Protein AF-B0WGT3-F1 (afdb_monomer)

Organism: Culex quinquefasciatus (NCBI:txid7176)

Radius of gyration: 37.09 Å; Cα contacts (8 Å, |Δi|>4): 158; chains: 1; bounding box: 106×59×76 Å

Sequence (193 aa):
MPGGVVFLVCVPTANYERALINGLDYDNSEVLPPSQAPPQSPPPPYHQHQKLNINVPEPGTTPLGSSEETNANAILRLEVELRDKHAAANRRPARPRPPPPPPPRKDVGFVPMEKVLDELLKKLEIEHVLWQLDRAGHYHQVLFPLASGDPCETTLHCLTELGIGKRANSTVSVLPCSVSYDGSVEILEDEYK

Nearest PDB structures (foldseek):
  6l5d-assembly1_A  TM=5.068E-01  e=7.037E-02  Nostoc sp. PCC 7120 = FACHB-418
  4nez-assembly1_A-2  TM=6.564E-01  e=3.896E-01  synthetic construct
  6wi5-assembly2_B  TM=5.527E-01  e=3.221E-01  synthetic construct
  4hhu-assembly2_B  TM=3.174E-01  e=3.221E-01  synthetic construct

Structure (mmCIF, N/CA/C/O backbone):
data_AF-B0WGT3-F1
#
_entry.id   AF-B0WGT3-F1
#
loop_
_atom_site.group_PDB
_atom_site.id
_atom_site.type_symbol
_atom_site.label_atom_id
_atom_site.label_alt_id
_atom_site.label_comp_id
_atom_site.label_asym_id
_atom_site.label_entity_id
_atom_site.label_seq_id
_atom_site.pdbx_PDB_ins_code
_atom_site.Cartn_x
_atom_site.Cartn_y
_atom_site.Cartn_z
_atom_site.occupancy
_atom_site.B_iso_or_equiv
_atom_site.auth_seq_id
_atom_site.auth_comp_id
_atom_site.auth_asym_id
_atom_site.auth_atom_id
_atom_site.pdbx_PDB_model_num
ATOM 1 N N . MET A 1 1 ? 15.244 -3.891 -21.651 1.00 50.59 1 MET A N 1
ATOM 2 C CA . MET A 1 1 ? 14.195 -3.205 -20.875 1.00 50.59 1 MET A CA 1
ATOM 3 C C . MET A 1 1 ? 14.291 -3.704 -19.445 1.00 50.59 1 MET A C 1
ATOM 5 O O . MET A 1 1 ? 14.074 -4.898 -19.255 1.00 50.59 1 MET A O 1
ATOM 9 N N . PRO A 1 2 ? 14.705 -2.880 -18.470 1.00 59.69 2 PRO A N 1
ATOM 10 C CA . PRO A 1 2 ? 14.519 -3.251 -17.071 1.00 59.69 2 PRO A CA 1
ATOM 11 C C . PRO A 1 2 ? 13.015 -3.457 -16.835 1.00 59.69 2 PRO A C 1
ATOM 13 O O . PRO A 1 2 ? 12.201 -2.667 -17.308 1.00 59.69 2 PRO A O 1
ATOM 16 N N . GLY A 1 3 ? 12.641 -4.571 -16.205 1.00 74.25 3 GLY A N 1
ATOM 17 C CA . GLY A 1 3 ? 11.241 -4.844 -15.879 1.00 74.25 3 GLY A CA 1
ATOM 18 C C . GLY A 1 3 ? 10.705 -3.840 -14.858 1.00 74.25 3 GLY A C 1
ATOM 19 O O . GLY A 1 3 ? 11.470 -3.231 -14.105 1.00 74.25 3 GLY A O 1
ATOM 20 N N . GLY A 1 4 ? 9.388 -3.696 -14.790 1.00 87.94 4 GLY A N 1
ATOM 21 C CA . GLY A 1 4 ? 8.707 -2.909 -13.764 1.00 87.94 4 GLY A CA 1
ATOM 22 C C . GLY A 1 4 ? 8.101 -3.803 -12.689 1.00 87.94 4 GLY A C 1
ATOM 23 O O . GLY A 1 4 ? 7.802 -4.974 -12.931 1.00 87.94 4 GLY A O 1
ATOM 24 N N . VAL A 1 5 ? 7.885 -3.243 -11.509 1.00 92.94 5 VAL A N 1
ATOM 25 C CA . VAL A 1 5 ? 7.029 -3.824 -10.477 1.00 92.94 5 VAL A CA 1
ATOM 26 C C . VAL A 1 5 ? 5.975 -2.804 -10.074 1.00 92.94 5 VAL A C 1
ATOM 28 O O . VAL A 1 5 ? 6.201 -1.597 -10.132 1.00 92.94 5 VAL A O 1
ATOM 31 N N . VAL A 1 6 ? 4.815 -3.284 -9.645 1.00 93.94 6 VAL A N 1
ATOM 32 C CA . VAL A 1 6 ? 3.796 -2.445 -9.015 1.00 93.94 6 VAL A CA 1
ATOM 33 C C . VAL A 1 6 ? 3.680 -2.852 -7.558 1.00 93.94 6 VAL A C 1
ATOM 35 O O . VAL A 1 6 ? 3.457 -4.022 -7.242 1.00 93.94 6 VAL A O 1
ATOM 38 N N . PHE A 1 7 ? 3.822 -1.876 -6.672 1.00 95.94 7 PHE A N 1
ATOM 39 C CA . PHE A 1 7 ? 3.548 -2.054 -5.258 1.00 95.94 7 PHE A CA 1
ATOM 40 C C . PHE A 1 7 ? 2.072 -1.802 -4.993 1.00 95.94 7 PHE A C 1
ATOM 42 O O . PHE A 1 7 ? 1.507 -0.803 -5.436 1.00 95.94 7 PHE A O 1
ATOM 49 N N . LEU A 1 8 ? 1.474 -2.711 -4.233 1.00 96.25 8 LEU A N 1
ATOM 50 C CA . LEU A 1 8 ? 0.152 -2.582 -3.655 1.00 96.25 8 LEU A CA 1
ATOM 51 C C . LEU A 1 8 ? 0.289 -2.660 -2.135 1.00 96.25 8 LEU A C 1
ATOM 53 O O . LEU A 1 8 ? 0.580 -3.718 -1.575 1.00 96.25 8 LEU A O 1
ATOM 57 N N . VAL A 1 9 ? 0.077 -1.534 -1.469 1.00 96.69 9 VAL A N 1
ATOM 58 C CA . VAL A 1 9 ? 0.227 -1.394 -0.023 1.00 96.69 9 VAL A CA 1
ATOM 59 C C . VAL A 1 9 ? -1.122 -1.032 0.581 1.00 96.69 9 VAL A C 1
ATOM 61 O O . VAL A 1 9 ? -1.725 -0.042 0.188 1.00 96.69 9 VAL A O 1
ATOM 64 N N . CYS A 1 10 ? -1.591 -1.803 1.556 1.00 95.62 10 CYS A N 1
ATOM 65 C CA . CYS A 1 10 ? -2.784 -1.463 2.327 1.00 95.62 10 CYS A CA 1
ATOM 66 C C . CYS A 1 10 ? -2.367 -1.090 3.745 1.00 95.62 10 CYS A C 1
ATOM 68 O O . CYS A 1 10 ? -1.765 -1.905 4.447 1.00 95.62 10 CYS A O 1
ATOM 70 N N . VAL A 1 11 ? -2.700 0.123 4.176 1.00 95.50 11 VAL A N 1
ATOM 71 C CA . VAL A 1 11 ? -2.489 0.592 5.552 1.00 95.50 11 VAL A CA 1
ATOM 72 C C . VAL A 1 11 ? -3.820 1.005 6.172 1.00 95.50 11 VAL A C 1
ATOM 74 O O . VAL A 1 11 ? -4.679 1.527 5.463 1.00 95.50 11 VAL A O 1
ATOM 77 N N . PRO A 1 12 ? -4.036 0.760 7.472 1.00 94.25 12 PRO A N 1
ATOM 78 C CA . PRO A 1 12 ? -5.244 1.223 8.142 1.00 94.25 12 PRO A CA 1
ATOM 79 C C . PRO A 1 12 ? -5.302 2.757 8.156 1.00 94.25 12 PRO A C 1
ATOM 81 O O . PRO A 1 12 ? -4.269 3.427 8.230 1.00 94.25 12 PRO A O 1
ATOM 84 N N . THR A 1 13 ? -6.511 3.316 8.116 1.00 93.88 13 THR A N 1
ATOM 85 C CA . THR A 1 13 ? -6.717 4.749 8.370 1.00 93.88 13 THR A CA 1
ATOM 86 C C . THR A 1 13 ? -6.384 5.075 9.821 1.00 93.88 13 THR A C 1
ATOM 88 O O . THR A 1 13 ? -6.538 4.228 10.703 1.00 93.88 13 THR A O 1
ATOM 91 N N . ALA A 1 14 ? -6.000 6.318 10.119 1.00 91.25 14 ALA A N 1
ATOM 92 C CA . ALA A 1 14 ? -5.656 6.724 11.488 1.00 91.25 14 ALA A CA 1
ATOM 93 C C . ALA A 1 14 ? -6.742 6.390 12.536 1.00 91.25 14 ALA A C 1
ATOM 95 O O . ALA A 1 14 ? -6.433 6.055 13.681 1.00 91.25 14 ALA A O 1
ATOM 96 N N . ASN A 1 15 ? -8.020 6.476 12.154 1.00 88.62 15 ASN A N 1
ATOM 97 C CA . ASN A 1 15 ? -9.139 6.144 13.038 1.00 88.62 15 ASN A CA 1
ATOM 98 C C . ASN A 1 15 ? -9.247 4.637 13.281 1.00 88.62 15 ASN A C 1
ATOM 100 O O . ASN A 1 15 ? -9.436 4.209 14.421 1.00 88.62 15 ASN A O 1
ATOM 104 N N . TYR A 1 16 ? -9.116 3.843 12.219 1.00 89.94 16 TYR A N 1
ATOM 105 C CA . TYR A 1 16 ? -9.205 2.393 12.305 1.00 89.94 16 TYR A CA 1
ATOM 106 C C . TYR A 1 16 ? -7.975 1.792 12.998 1.00 89.94 16 TYR A C 1
ATOM 108 O O . TYR A 1 16 ? -8.105 0.923 13.853 1.00 89.94 16 TYR A O 1
ATOM 116 N N . GLU A 1 17 ? -6.783 2.332 12.748 1.00 90.31 17 GLU A N 1
ATOM 117 C CA . GLU A 1 17 ? -5.554 1.927 13.432 1.00 90.31 17 GLU A CA 1
ATOM 118 C C . GLU A 1 17 ? -5.640 2.150 14.948 1.00 90.31 17 GLU A C 1
ATOM 120 O O . GLU A 1 17 ? -5.272 1.273 15.729 1.00 90.31 17 GLU A O 1
ATOM 125 N N . ARG A 1 18 ? -6.194 3.288 15.389 1.00 87.19 18 ARG A N 1
ATOM 126 C CA . ARG A 1 18 ? -6.459 3.526 16.817 1.00 87.19 18 ARG A CA 1
ATOM 127 C C . ARG A 1 18 ? -7.421 2.500 17.400 1.00 87.19 18 ARG A C 1
ATOM 129 O O . ARG A 1 18 ? -7.237 2.082 18.540 1.00 87.19 18 ARG A O 1
ATOM 136 N N . ALA A 1 19 ? -8.442 2.104 16.644 1.00 86.38 19 ALA A N 1
ATOM 137 C CA . ALA A 1 19 ? -9.371 1.074 17.086 1.00 86.38 19 ALA A CA 1
ATOM 138 C C . ALA A 1 19 ? -8.669 -0.283 17.256 1.00 86.38 19 ALA A C 1
ATOM 140 O O . ALA A 1 19 ? -8.836 -0.914 18.300 1.00 86.38 19 ALA A O 1
ATOM 141 N N . LEU A 1 20 ? -7.815 -0.664 16.299 1.00 85.06 20 LEU A N 1
ATOM 142 C CA . LEU A 1 20 ? -7.002 -1.881 16.370 1.00 85.06 20 LEU A CA 1
ATOM 143 C C . LEU A 1 20 ? -6.062 -1.878 17.586 1.00 85.06 20 LEU A C 1
ATOM 145 O O . LEU A 1 20 ? -5.979 -2.869 18.305 1.00 85.06 20 LEU A O 1
ATOM 149 N N . ILE A 1 21 ? -5.381 -0.760 17.858 1.00 83.44 21 ILE A N 1
ATOM 150 C CA . ILE A 1 21 ? -4.456 -0.636 19.001 1.00 83.44 21 ILE A CA 1
ATOM 151 C C . ILE A 1 21 ? -5.196 -0.711 20.339 1.00 83.44 21 ILE A C 1
ATOM 153 O O . ILE A 1 21 ? -4.700 -1.308 21.292 1.00 83.44 21 ILE A O 1
ATOM 157 N N . ASN A 1 22 ? -6.391 -0.128 20.410 1.00 81.38 22 ASN A N 1
ATOM 158 C CA . ASN A 1 22 ? -7.206 -0.128 21.621 1.00 81.38 22 ASN A CA 1
ATOM 159 C C . ASN A 1 22 ? -7.935 -1.462 21.861 1.00 81.38 22 ASN A C 1
ATOM 161 O O . ASN A 1 22 ? -8.692 -1.561 22.826 1.00 81.38 22 ASN A O 1
ATOM 165 N N . GLY A 1 23 ? -7.720 -2.472 21.007 1.00 67.06 23 GLY A N 1
ATOM 166 C CA . GLY A 1 23 ? -8.360 -3.781 21.126 1.00 67.06 23 GLY A CA 1
ATOM 167 C C . GLY A 1 23 ? -9.867 -3.742 20.877 1.00 67.06 23 GLY A C 1
ATOM 168 O O . GLY A 1 23 ? -10.599 -4.560 21.428 1.00 67.06 23 GLY A O 1
ATOM 169 N N . LEU A 1 24 ? -10.355 -2.778 20.086 1.00 58.81 24 LEU A N 1
ATOM 170 C CA . LEU A 1 24 ? -11.718 -2.829 19.570 1.00 58.81 24 LEU A CA 1
ATOM 171 C C . LEU A 1 24 ? -11.732 -3.855 18.431 1.00 58.81 24 LEU A C 1
ATOM 173 O O . LEU A 1 24 ? -11.485 -3.510 17.277 1.00 58.81 24 LEU A O 1
ATOM 177 N N . ASP A 1 25 ? -11.961 -5.120 18.780 1.00 48.53 25 ASP A N 1
ATOM 178 C CA . ASP A 1 25 ? -12.219 -6.195 17.822 1.00 48.53 25 ASP A CA 1
ATOM 179 C C . ASP A 1 25 ? -13.430 -5.815 16.954 1.00 48.53 25 ASP A C 1
ATOM 181 O O . ASP A 1 25 ? -14.572 -5.827 17.412 1.00 48.53 25 ASP A O 1
ATOM 185 N N . TYR A 1 26 ? -13.180 -5.455 15.693 1.00 51.97 26 TYR A N 1
ATOM 186 C CA . TYR A 1 26 ? -14.221 -5.312 14.667 1.00 51.97 26 TYR A CA 1
ATOM 187 C C . TYR A 1 26 ? -14.561 -6.658 13.999 1.00 51.97 26 TYR A C 1
ATOM 189 O O . TYR A 1 26 ? -15.433 -6.712 13.135 1.00 51.97 26 TYR A O 1
ATOM 197 N N . ASP A 1 27 ? -13.923 -7.753 14.425 1.00 47.16 27 ASP A N 1
ATOM 198 C CA . ASP A 1 27 ? -14.179 -9.113 13.947 1.00 47.16 27 ASP A CA 1
ATOM 199 C C . ASP A 1 27 ? -15.130 -9.865 14.896 1.00 47.16 27 ASP A C 1
ATOM 201 O O . ASP A 1 27 ? -14.751 -10.823 15.560 1.00 47.16 27 ASP A O 1
ATOM 205 N N . ASN A 1 28 ? -16.359 -9.355 15.046 1.00 44.06 28 ASN A N 1
ATOM 206 C CA . ASN A 1 28 ? -17.581 -10.105 15.397 1.00 44.06 28 ASN A CA 1
ATOM 207 C C . ASN A 1 28 ? -18.740 -9.137 15.666 1.00 44.06 28 ASN A C 1
ATOM 209 O O . ASN A 1 28 ? -19.182 -8.966 16.800 1.00 44.06 28 ASN A O 1
ATOM 213 N N . SER A 1 29 ? -19.245 -8.470 14.633 1.00 38.22 29 SER A N 1
ATOM 214 C CA . SER A 1 29 ? -20.682 -8.198 14.488 1.00 38.22 29 SER A CA 1
ATOM 215 C C . SER A 1 29 ? -20.929 -7.433 13.196 1.00 38.22 29 SER A C 1
ATOM 217 O O . SER A 1 29 ? -20.571 -6.269 13.037 1.00 38.22 29 SER A O 1
ATOM 219 N N . GLU A 1 30 ? -21.623 -8.101 12.280 1.00 49.97 30 GLU A N 1
ATOM 220 C CA . GLU A 1 30 ? -22.636 -7.438 11.475 1.00 49.97 30 GLU A CA 1
ATOM 221 C C . GLU A 1 30 ? -23.404 -6.406 12.320 1.00 49.97 30 GLU A C 1
ATOM 223 O O . GLU A 1 30 ? -23.761 -6.661 13.469 1.00 49.97 30 GLU A O 1
ATOM 228 N N . VAL A 1 31 ? -23.747 -5.296 11.669 1.00 53.62 31 VAL A N 1
ATOM 229 C CA . VAL A 1 31 ? -24.601 -4.194 12.134 1.00 53.62 31 VAL A CA 1
ATOM 230 C C . VAL A 1 31 ? -23.864 -3.044 12.829 1.00 53.62 31 VAL A C 1
ATOM 232 O O . VAL A 1 31 ? -23.858 -2.907 14.049 1.00 53.62 31 VAL A O 1
ATOM 235 N N . LEU A 1 32 ? -23.424 -2.084 12.009 1.00 46.31 32 LEU A N 1
ATOM 236 C CA . LEU A 1 32 ? -23.507 -0.666 12.362 1.0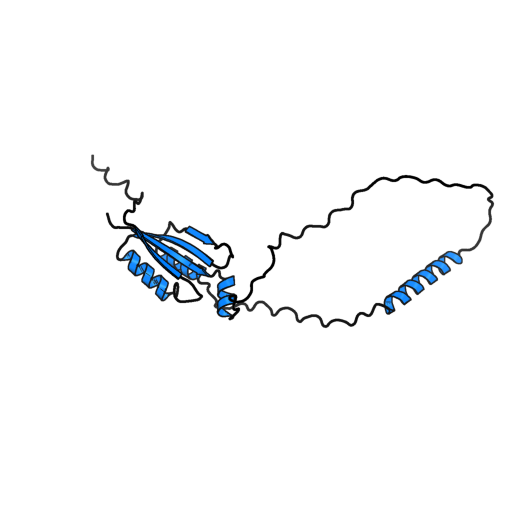0 46.31 32 LEU A CA 1
ATOM 237 C C . LEU A 1 32 ? -24.207 0.137 11.241 1.00 46.31 32 LEU A C 1
ATOM 239 O O . LEU A 1 32 ? -24.218 -0.288 10.084 1.00 46.31 32 LEU A O 1
ATOM 243 N N . PRO A 1 33 ? -24.902 1.228 11.616 1.00 43.81 33 PRO A N 1
ATOM 244 C CA . PRO A 1 33 ? -26.095 1.752 10.947 1.00 43.81 33 PRO A CA 1
ATOM 245 C C . PRO A 1 33 ? -25.778 2.586 9.693 1.00 43.81 33 PRO A C 1
ATOM 247 O O . PRO A 1 33 ? -24.636 3.009 9.507 1.00 43.81 33 PRO A O 1
ATOM 250 N N . PRO A 1 34 ? -26.778 2.862 8.828 1.00 42.34 34 PRO A N 1
ATOM 251 C CA . PRO A 1 34 ? -26.563 3.661 7.629 1.00 42.34 34 PRO A CA 1
ATOM 252 C C . PRO A 1 34 ? -26.062 5.074 7.957 1.00 42.34 34 PRO A C 1
ATOM 254 O O . PRO A 1 34 ? -26.499 5.713 8.914 1.00 42.34 34 PRO A O 1
ATOM 257 N N . SER A 1 35 ? -25.144 5.520 7.097 1.00 45.91 35 SER A N 1
ATOM 258 C CA . SER A 1 35 ? -24.567 6.859 6.953 1.00 45.91 35 SER A CA 1
ATOM 259 C C . SER A 1 35 ? -25.485 7.988 7.444 1.00 45.91 35 SER A C 1
ATOM 261 O O . SER A 1 35 ? -26.582 8.188 6.918 1.00 45.91 35 SER A O 1
ATOM 263 N N . GLN A 1 36 ? -25.029 8.750 8.445 1.00 43.16 36 GLN A N 1
ATOM 264 C CA . GLN A 1 36 ? -25.688 9.991 8.849 1.00 43.16 36 GLN A CA 1
ATOM 265 C C . GLN A 1 36 ? -25.537 11.032 7.732 1.00 43.16 36 GLN A C 1
ATOM 267 O O . GLN A 1 36 ? -24.510 11.697 7.609 1.00 43.16 36 GLN A O 1
ATOM 272 N N . ALA A 1 37 ? -26.590 11.183 6.930 1.00 50.22 37 ALA A N 1
ATOM 273 C CA . ALA A 1 37 ? -26.835 12.392 6.154 1.00 50.22 37 ALA A CA 1
ATOM 274 C C . ALA A 1 37 ? -26.945 13.612 7.102 1.00 50.22 37 ALA A C 1
ATOM 276 O O . ALA A 1 37 ? -27.355 13.448 8.258 1.00 50.22 37 ALA A O 1
ATOM 277 N N . PRO A 1 38 ? -26.594 14.834 6.651 1.00 48.62 38 PRO A N 1
ATOM 278 C CA . PRO A 1 38 ? -26.668 16.035 7.483 1.00 48.62 38 PRO A CA 1
ATOM 279 C C . PRO A 1 38 ? -28.099 16.267 8.004 1.00 48.62 38 PRO A C 1
ATOM 281 O O . PRO A 1 38 ? -29.061 15.848 7.354 1.00 48.62 38 PRO A O 1
ATOM 284 N N . PRO A 1 39 ? -28.266 16.922 9.171 1.00 46.00 39 PRO A N 1
ATOM 285 C CA . PRO A 1 39 ? -29.560 17.049 9.833 1.00 46.00 39 PRO A CA 1
ATOM 286 C C . PRO A 1 39 ? -30.562 17.775 8.931 1.00 46.00 39 PRO A C 1
ATOM 288 O O . PRO A 1 39 ? -30.432 18.970 8.667 1.00 46.00 39 PRO A O 1
ATOM 291 N N . GLN A 1 40 ? -31.573 17.039 8.463 1.00 45.28 40 GLN A N 1
ATOM 292 C CA . GLN A 1 40 ? -32.733 17.613 7.796 1.00 45.28 40 GLN A CA 1
ATOM 293 C C . GLN A 1 40 ? -33.538 18.414 8.824 1.00 45.28 40 GLN A C 1
ATOM 295 O O . GLN A 1 40 ? -33.986 17.887 9.844 1.00 45.28 40 GLN A O 1
ATOM 300 N N . SER A 1 41 ? -33.702 19.705 8.555 1.00 52.06 41 SER A N 1
ATOM 301 C CA . SER A 1 41 ? -34.688 20.560 9.206 1.00 52.06 41 SER A CA 1
ATOM 302 C C . SER A 1 41 ? -36.103 19.997 8.990 1.00 52.06 41 SER A C 1
ATOM 304 O O . SER A 1 41 ? -36.394 19.472 7.913 1.00 52.06 41 SER A O 1
ATOM 306 N N . PRO A 1 42 ? -37.015 20.091 9.977 1.00 54.84 42 PRO A N 1
ATOM 307 C CA . PRO A 1 42 ? -38.398 19.685 9.765 1.00 54.84 42 PRO A CA 1
ATOM 308 C C . PRO A 1 42 ? -39.076 20.623 8.746 1.00 54.84 42 PRO A C 1
ATOM 310 O O . PRO A 1 42 ? -38.857 21.838 8.800 1.00 54.84 42 PRO A O 1
ATOM 313 N N . PRO A 1 43 ? -39.902 20.099 7.822 1.00 48.78 43 PRO A N 1
ATOM 314 C CA . PRO A 1 43 ? -40.644 20.927 6.880 1.00 48.78 43 PRO A CA 1
ATOM 315 C C . PRO A 1 43 ? -41.745 21.724 7.605 1.00 48.78 43 PRO A C 1
ATOM 317 O O . PRO A 1 43 ? -42.338 21.220 8.564 1.00 48.78 43 PRO A O 1
ATOM 320 N N . PRO A 1 44 ? -42.071 22.950 7.154 1.00 46.62 44 PRO A N 1
ATOM 321 C CA . PRO A 1 44 ? -43.238 23.669 7.649 1.00 46.62 44 PRO A CA 1
ATOM 322 C C . PRO A 1 44 ? -44.526 22.986 7.147 1.00 46.62 44 PRO A C 1
ATOM 324 O O . PRO A 1 44 ? -44.604 22.638 5.964 1.00 46.62 44 PRO A O 1
ATOM 327 N N . PRO A 1 45 ? -45.563 22.802 7.986 1.00 44.47 45 PRO A N 1
ATOM 328 C CA . PRO A 1 45 ? -46.861 22.376 7.490 1.00 44.47 45 PRO A CA 1
ATOM 329 C C . PRO A 1 45 ? -47.498 23.502 6.665 1.00 44.47 45 PRO A C 1
ATOM 331 O O . PRO A 1 45 ? -47.749 24.605 7.149 1.00 44.47 45 PRO A O 1
ATOM 334 N N . TYR A 1 46 ? -47.735 23.183 5.393 1.00 34.91 46 TYR A N 1
ATOM 335 C CA .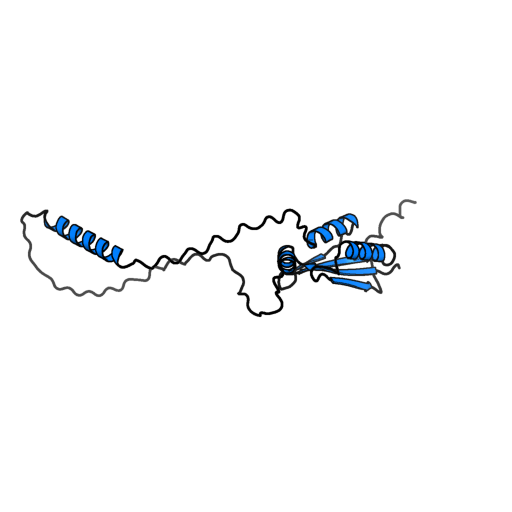 TYR A 1 46 ? -48.510 23.955 4.431 1.00 34.91 46 TYR A CA 1
ATOM 336 C C . TYR A 1 46 ? -49.918 24.271 4.960 1.00 34.91 46 TYR A C 1
ATOM 338 O O . TYR A 1 46 ? -50.606 23.411 5.509 1.00 34.91 46 TYR A O 1
ATOM 346 N N . HIS A 1 47 ? -50.369 25.503 4.717 1.00 47.50 47 HIS A N 1
ATOM 347 C CA . HIS A 1 47 ? -51.771 25.898 4.799 1.00 47.50 47 HIS A CA 1
ATOM 348 C C . HIS A 1 47 ? -52.636 24.997 3.907 1.00 47.50 47 HIS A C 1
ATOM 350 O O . HIS A 1 47 ? -52.424 24.948 2.696 1.00 47.50 47 HIS A O 1
ATOM 356 N N . GLN A 1 48 ? -53.662 24.359 4.478 1.00 39.00 48 GLN A N 1
ATOM 357 C CA . GLN A 1 48 ? -54.718 23.719 3.699 1.00 39.00 48 GLN A CA 1
ATOM 358 C C . GLN A 1 48 ? -56.099 24.191 4.169 1.00 39.00 48 GLN A C 1
ATOM 360 O O . GLN A 1 48 ? -56.553 23.922 5.274 1.00 39.00 48 GLN A O 1
ATOM 365 N N . HIS A 1 49 ? -56.685 24.987 3.278 1.00 38.62 49 HIS A N 1
ATOM 366 C CA . HIS A 1 49 ? -58.063 25.437 3.096 1.00 38.62 49 HIS A CA 1
ATOM 367 C C . HIS A 1 49 ? -59.138 25.126 4.155 1.00 38.62 49 HIS A C 1
ATOM 369 O O . HIS A 1 49 ? -59.529 23.985 4.392 1.00 38.62 49 HIS A O 1
ATOM 375 N N . GLN A 1 50 ? -59.737 26.223 4.634 1.00 43.91 50 GLN A N 1
ATOM 376 C CA . GLN A 1 50 ? -61.072 26.310 5.224 1.00 43.91 50 GLN A CA 1
ATOM 377 C C . GLN A 1 50 ? -62.138 25.654 4.332 1.00 43.91 50 GLN A C 1
ATOM 379 O O . GLN A 1 50 ? -62.258 25.973 3.148 1.00 43.91 50 GLN A O 1
ATOM 384 N N . LYS A 1 51 ? -63.003 24.837 4.939 1.00 36.66 51 LYS A N 1
ATOM 385 C CA . LYS A 1 51 ? -64.403 24.708 4.522 1.00 36.66 51 LYS A CA 1
ATOM 386 C C . LYS A 1 51 ? -65.288 25.009 5.725 1.00 36.66 51 LYS A C 1
ATOM 388 O O . LYS A 1 51 ? -65.191 24.352 6.756 1.00 36.66 51 LYS A O 1
ATOM 393 N N . LEU A 1 52 ? -66.098 26.052 5.563 1.00 43.12 52 LEU A N 1
ATOM 394 C CA . LEU A 1 52 ? -67.133 26.487 6.490 1.00 43.12 52 LEU A CA 1
ATOM 395 C C . LEU A 1 52 ? -68.125 25.354 6.768 1.00 43.12 52 LEU A C 1
ATOM 397 O O . LEU A 1 52 ? -68.549 24.674 5.835 1.00 43.12 52 LEU A O 1
ATOM 401 N N . ASN A 1 53 ? -68.587 25.248 8.013 1.00 36.44 53 ASN A N 1
ATOM 402 C CA . ASN A 1 53 ? -69.967 24.849 8.240 1.00 36.44 53 ASN A CA 1
ATOM 403 C C . ASN A 1 53 ? -70.628 25.860 9.176 1.00 36.44 53 ASN A C 1
ATOM 405 O O . ASN A 1 53 ? -70.196 26.072 10.307 1.00 36.44 53 ASN A O 1
ATOM 409 N N . ILE A 1 54 ? -71.630 26.529 8.623 1.00 45.81 54 ILE A N 1
ATOM 410 C CA . ILE A 1 54 ? -72.484 27.514 9.269 1.00 45.81 54 ILE A CA 1
ATOM 411 C C . ILE A 1 54 ? -73.564 26.720 9.999 1.00 45.81 54 ILE A C 1
ATOM 413 O O . ILE A 1 54 ? -74.264 25.936 9.366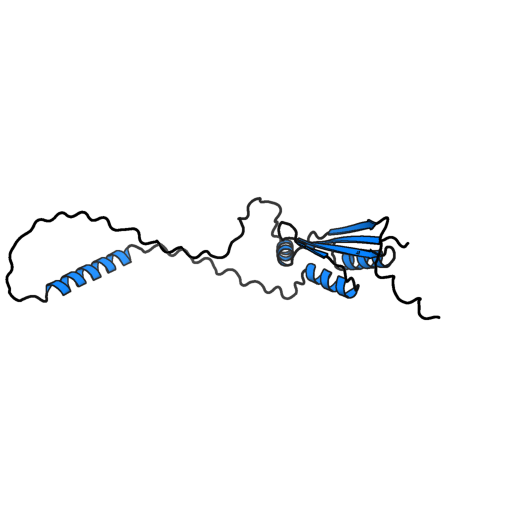 1.00 45.81 54 ILE A O 1
ATOM 417 N N . ASN A 1 55 ? -73.749 26.955 11.296 1.00 35.31 55 ASN A N 1
ATOM 418 C CA . ASN A 1 55 ? -75.095 26.874 11.845 1.00 35.31 55 ASN A CA 1
ATOM 419 C C . ASN A 1 55 ? -75.300 27.973 12.888 1.00 35.31 55 ASN A C 1
ATOM 421 O O . ASN A 1 55 ? -74.727 27.951 13.974 1.00 35.31 55 ASN A O 1
ATOM 425 N N . VAL A 1 56 ? -76.099 28.951 12.476 1.00 44.66 56 VAL A N 1
ATOM 426 C CA . VAL A 1 56 ? -76.677 30.036 13.271 1.00 44.66 56 VAL A CA 1
ATOM 427 C C . VAL A 1 56 ? -77.924 29.479 13.975 1.00 44.66 56 VAL A C 1
ATOM 429 O O . VAL A 1 56 ? -78.615 28.632 13.406 1.00 44.66 56 VAL A O 1
ATOM 432 N N . PRO A 1 57 ? -78.220 29.924 15.205 1.00 39.41 57 PRO A N 1
ATOM 433 C CA . PRO A 1 57 ? -79.446 30.707 15.366 1.00 39.41 57 PRO A CA 1
ATOM 434 C C . PRO A 1 57 ? -79.220 32.008 16.161 1.00 39.41 57 PRO A C 1
ATOM 436 O O . PRO A 1 57 ? -78.654 32.008 17.250 1.00 39.41 57 PRO A O 1
ATOM 439 N N . GLU A 1 58 ? -79.686 33.112 15.577 1.00 37.25 58 GLU A N 1
ATOM 440 C CA . GLU A 1 58 ? -80.021 34.409 16.195 1.00 37.25 58 GLU A CA 1
ATOM 441 C C . GLU A 1 58 ? -81.314 34.298 17.058 1.00 37.25 58 GLU A C 1
ATOM 443 O O . GLU A 1 58 ? -81.897 33.210 17.080 1.00 37.25 58 GLU A O 1
ATOM 448 N N . PRO A 1 59 ? -81.902 35.372 17.654 1.00 46.47 59 PRO A N 1
ATOM 449 C CA . PRO A 1 59 ? -81.419 36.743 17.931 1.00 46.47 59 PRO A CA 1
ATOM 450 C C . PRO A 1 59 ? -81.713 37.248 19.373 1.00 46.47 59 PRO A C 1
ATOM 452 O O . PRO A 1 59 ? -82.549 36.709 20.091 1.00 46.47 59 PRO A O 1
ATOM 455 N N . GLY A 1 60 ? -81.135 38.412 19.707 1.00 33.16 60 GLY A N 1
ATOM 456 C CA . GLY A 1 60 ? -81.693 39.394 20.661 1.00 33.16 60 GLY A CA 1
ATOM 457 C C . GLY A 1 60 ? -81.316 39.160 22.130 1.00 33.16 60 GLY A C 1
ATOM 458 O O . GLY A 1 60 ? -81.395 38.055 22.635 1.00 33.16 60 GLY A O 1
ATOM 459 N N . THR A 1 61 ? -80.928 40.143 22.940 1.00 31.84 61 THR A N 1
ATOM 460 C CA . THR A 1 61 ? -81.242 41.576 22.926 1.00 31.84 61 THR A CA 1
ATOM 461 C C . THR A 1 61 ? -80.230 42.253 23.867 1.00 31.84 61 THR A C 1
ATOM 463 O O . THR A 1 61 ? -80.048 41.796 24.992 1.00 31.84 61 THR A O 1
ATOM 466 N N . THR A 1 62 ? -79.550 43.317 23.440 1.00 43.28 62 THR A N 1
ATOM 467 C CA . THR A 1 62 ? -78.858 44.264 24.342 1.00 43.28 62 THR A CA 1
ATOM 468 C C . THR A 1 62 ? -79.913 45.063 25.128 1.00 43.28 62 THR A C 1
ATOM 470 O O . THR A 1 62 ? -80.973 45.326 24.557 1.00 43.28 62 THR A O 1
ATOM 473 N N . PRO A 1 63 ? -79.683 45.486 26.394 1.00 45.97 63 PRO A N 1
ATOM 474 C CA . PRO A 1 63 ? -78.747 46.592 26.629 1.00 45.97 63 PRO A CA 1
ATOM 475 C C . PRO A 1 63 ? -78.005 46.622 27.991 1.00 45.97 63 PRO A C 1
ATOM 477 O O . PRO A 1 63 ? -78.476 46.136 29.006 1.00 45.97 63 PRO A O 1
ATOM 480 N N . LEU A 1 64 ? -76.844 47.290 27.958 1.00 33.16 64 LEU A N 1
ATOM 481 C CA . LEU A 1 64 ? -76.396 48.339 28.889 1.00 33.16 64 LEU A CA 1
ATOM 482 C C . LEU A 1 64 ? -76.374 48.062 30.410 1.00 33.16 64 LEU A C 1
ATOM 484 O O . LEU A 1 64 ? -77.412 47.972 31.054 1.00 33.16 64 LEU A O 1
ATOM 488 N N . GLY A 1 65 ? -75.179 48.169 31.006 1.00 32.75 65 GLY A N 1
ATOM 489 C CA . GLY A 1 65 ? -75.035 48.578 32.409 1.00 32.75 65 GLY A CA 1
ATOM 490 C C . 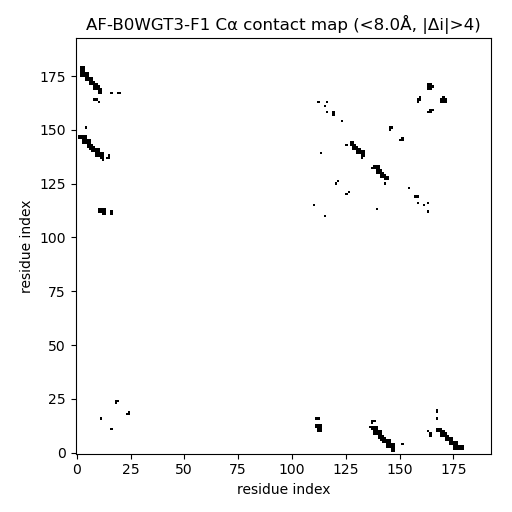GLY A 1 65 ? -73.901 47.900 33.171 1.00 32.75 65 GLY A C 1
ATOM 491 O O . GLY A 1 65 ? -74.098 46.824 33.705 1.00 32.75 65 GLY A O 1
ATOM 492 N N . SER A 1 66 ? -72.744 48.572 33.207 1.00 44.09 66 SER A N 1
ATOM 493 C CA . SER A 1 66 ? -71.790 48.715 34.329 1.00 44.09 66 SER A CA 1
ATOM 494 C C . SER A 1 66 ? -71.634 47.607 35.387 1.00 44.09 66 SER A C 1
ATOM 496 O O . SER A 1 66 ? -72.609 47.217 36.017 1.00 44.09 66 SER A O 1
ATOM 498 N N . SER A 1 67 ? -70.361 47.350 35.740 1.00 43.88 67 SER A N 1
ATOM 499 C CA . SER A 1 67 ? -69.823 46.494 36.823 1.00 43.88 67 SER A CA 1
ATOM 500 C C . SER A 1 67 ? -69.675 45.019 36.399 1.00 43.88 67 SER A C 1
ATOM 502 O O . SER A 1 67 ? -70.554 44.470 35.761 1.00 43.88 67 SER A O 1
ATOM 504 N N . GLU A 1 68 ? -68.550 44.319 36.557 1.00 42.25 68 GLU A N 1
ATOM 505 C CA . GLU A 1 68 ? -67.568 44.314 37.639 1.00 42.25 68 GLU A CA 1
ATOM 506 C C . GLU A 1 68 ? -66.200 43.803 37.124 1.00 42.25 68 GLU A C 1
ATOM 508 O O . GLU A 1 68 ? -66.097 42.712 36.558 1.00 42.25 68 GLU A O 1
ATOM 513 N N . GLU A 1 69 ? -65.121 44.542 37.404 1.00 50.34 69 GLU A N 1
ATOM 514 C CA . GLU A 1 69 ? -63.702 44.148 37.237 1.00 50.34 69 GLU A CA 1
ATOM 515 C C . GLU A 1 69 ? -63.271 42.936 38.104 1.00 50.34 69 GLU A C 1
ATOM 517 O O . GLU A 1 69 ? -62.091 42.586 38.197 1.00 50.34 69 GLU A O 1
ATOM 522 N N . THR A 1 70 ? -64.219 42.241 38.731 1.00 48.88 70 THR A N 1
ATOM 523 C CA . THR A 1 70 ? -63.970 41.143 39.672 1.00 48.88 70 THR A CA 1
ATOM 524 C C . THR A 1 70 ? -63.752 39.795 38.963 1.00 48.88 70 THR A C 1
ATOM 526 O O . THR A 1 70 ? -63.038 38.933 39.479 1.00 48.88 70 THR A O 1
ATOM 529 N N . ASN A 1 71 ? -64.274 39.609 37.742 1.00 53.53 71 ASN A N 1
ATOM 530 C CA . ASN A 1 71 ? -64.280 38.294 37.077 1.00 53.53 71 ASN A CA 1
ATOM 531 C C . ASN A 1 71 ? -63.001 37.957 36.295 1.00 53.53 71 ASN A C 1
ATOM 533 O O . ASN A 1 71 ? -62.621 36.789 36.223 1.00 53.53 71 ASN A O 1
ATOM 537 N N . ALA A 1 72 ? -62.278 38.950 35.769 1.00 54.38 72 ALA A N 1
ATOM 538 C CA . ALA A 1 72 ? -61.011 38.700 35.072 1.00 54.38 72 ALA A CA 1
ATOM 539 C C . ALA A 1 72 ? -59.920 38.195 36.036 1.00 54.38 72 ALA A C 1
ATOM 541 O O . ALA A 1 72 ? -59.150 37.292 35.706 1.00 54.38 72 ALA A O 1
ATOM 542 N N . ASN A 1 73 ? -59.911 38.714 37.269 1.00 53.78 73 ASN A N 1
ATOM 543 C CA . ASN A 1 73 ? -58.980 38.288 38.313 1.00 53.78 73 ASN A CA 1
ATOM 544 C C . ASN A 1 73 ? -59.276 36.868 38.819 1.00 53.78 73 ASN A C 1
ATOM 546 O O . ASN A 1 73 ? -58.347 36.134 39.147 1.00 53.78 73 ASN A O 1
ATOM 550 N N . ALA A 1 74 ? -60.546 36.455 38.861 1.00 57.97 74 ALA A N 1
ATOM 551 C CA . ALA A 1 74 ? -60.925 35.099 39.255 1.00 57.97 74 ALA A CA 1
ATOM 552 C C . ALA A 1 74 ? -60.517 34.056 38.199 1.00 57.97 74 ALA A C 1
ATOM 554 O O . ALA A 1 74 ? -59.987 33.004 38.551 1.00 57.97 74 ALA A O 1
ATOM 555 N N . ILE A 1 75 ? -60.685 34.375 36.910 1.00 58.25 75 ILE A N 1
ATOM 556 C CA . ILE A 1 75 ? -60.299 33.492 35.797 1.00 58.25 75 ILE A CA 1
ATOM 557 C C . ILE A 1 75 ? -58.779 33.280 35.771 1.00 58.25 75 ILE A C 1
ATOM 559 O O . ILE A 1 75 ? -58.320 32.140 35.720 1.00 58.25 75 ILE A O 1
ATOM 563 N N . LEU A 1 76 ? -57.993 34.353 35.905 1.00 58.59 76 LEU A N 1
ATOM 564 C CA . LEU A 1 76 ? -56.529 34.261 35.944 1.00 58.59 76 LEU A CA 1
ATOM 565 C C . LEU A 1 76 ? -56.023 33.520 37.191 1.00 58.59 76 LEU A C 1
ATOM 567 O O . LEU A 1 76 ? -55.047 32.775 37.106 1.00 58.59 76 LEU A O 1
ATOM 571 N N . ARG A 1 77 ? -56.695 33.675 38.343 1.00 57.84 77 ARG A N 1
ATOM 572 C CA . ARG A 1 77 ? -56.353 32.940 39.574 1.00 57.84 77 ARG A CA 1
ATOM 573 C C . ARG A 1 77 ? -56.604 31.440 39.436 1.00 57.84 77 ARG A C 1
ATOM 575 O O . ARG A 1 77 ? -55.740 30.669 39.842 1.00 57.84 77 ARG A O 1
ATOM 582 N N . LEU A 1 78 ? -57.707 31.023 38.806 1.00 56.69 78 LEU A N 1
ATOM 583 C CA . LEU A 1 78 ? -57.932 29.604 38.500 1.00 56.69 78 LEU A CA 1
ATOM 584 C C . LEU A 1 78 ? -56.895 29.057 37.505 1.00 56.69 78 LEU A C 1
ATOM 586 O O . LEU A 1 78 ? -56.426 27.931 37.667 1.00 56.69 78 LEU A O 1
ATOM 590 N N . GLU A 1 79 ? -56.509 29.836 36.494 1.00 57.78 79 GLU A N 1
ATOM 591 C CA . GLU A 1 79 ? -55.569 29.387 35.460 1.00 57.78 79 GLU A CA 1
ATOM 592 C C . GLU A 1 79 ? -54.125 29.246 35.983 1.00 57.78 79 GLU A C 1
ATOM 594 O O . GLU A 1 79 ? -53.417 28.304 35.613 1.00 57.78 79 GLU A O 1
ATOM 599 N N . VAL A 1 80 ? -53.702 30.133 36.893 1.00 58.62 80 VAL A N 1
ATOM 600 C CA . VAL A 1 80 ? -52.418 30.027 37.611 1.00 58.62 80 VAL A CA 1
ATOM 601 C C . VAL A 1 80 ? -52.404 28.798 38.522 1.00 58.62 80 VAL A C 1
ATOM 603 O O . VAL A 1 80 ? -51.439 28.032 38.498 1.00 58.62 80 VAL A O 1
ATOM 606 N N . GLU A 1 81 ? -53.485 28.561 39.268 1.00 56.66 81 GLU A N 1
ATOM 607 C CA . GLU A 1 81 ? -53.577 27.443 40.215 1.00 56.66 81 GLU A CA 1
ATOM 608 C C . GLU A 1 81 ? -53.633 26.075 39.505 1.00 56.66 81 GLU A C 1
ATOM 610 O O . GLU A 1 81 ? -53.014 25.105 39.949 1.00 56.66 81 GLU A O 1
ATOM 615 N N . LEU A 1 82 ? -54.276 25.994 38.333 1.00 57.38 82 LEU A N 1
ATOM 616 C CA . LEU A 1 82 ? -54.291 24.788 37.495 1.00 57.38 82 LEU A CA 1
ATOM 617 C C . LEU A 1 82 ? -52.918 24.460 36.885 1.00 57.38 82 LEU A C 1
ATOM 619 O O . LEU A 1 82 ? -52.588 23.277 36.741 1.00 57.38 82 LEU A O 1
ATOM 623 N N . ARG A 1 83 ? -52.107 25.472 36.540 1.00 54.69 83 ARG A N 1
ATOM 624 C CA . ARG A 1 83 ? -50.743 25.273 36.012 1.00 54.69 83 ARG A CA 1
ATOM 625 C C . ARG A 1 83 ? -49.756 24.855 37.102 1.00 54.69 83 ARG A C 1
ATOM 627 O O . ARG A 1 83 ? -48.938 23.971 36.850 1.00 54.69 83 ARG A O 1
ATOM 634 N N . ASP A 1 84 ? -49.873 25.412 38.306 1.00 57.31 84 ASP A N 1
ATOM 635 C CA . ASP A 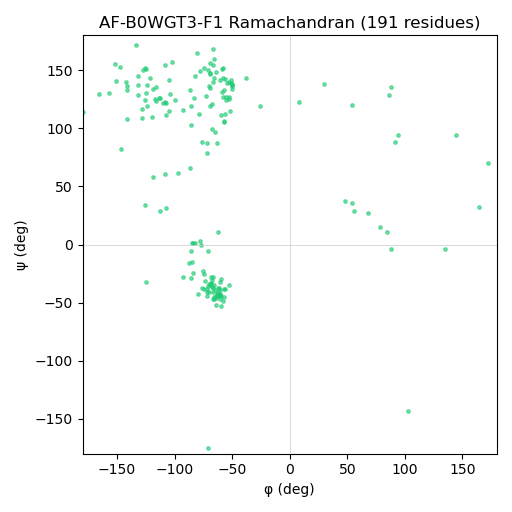1 84 ? -49.037 25.028 39.453 1.00 57.31 84 ASP A CA 1
ATOM 636 C C . ASP A 1 84 ? -49.277 23.560 39.854 1.00 57.31 84 ASP A C 1
ATOM 638 O O . ASP A 1 84 ? -48.341 22.766 40.002 1.00 57.31 84 ASP A O 1
ATOM 642 N N . LYS A 1 85 ? -50.547 23.131 39.865 1.00 51.56 85 LYS A N 1
ATOM 643 C CA . LYS A 1 85 ? -50.915 21.755 40.225 1.00 51.56 85 LYS A CA 1
ATOM 644 C C . LYS A 1 85 ? -50.465 20.694 39.208 1.00 51.56 85 LYS A C 1
ATOM 646 O O . LYS A 1 85 ? -50.201 19.555 39.594 1.00 51.56 85 LYS A O 1
ATOM 651 N N . HIS A 1 86 ? -50.333 21.049 37.926 1.00 53.66 86 HIS A N 1
ATOM 652 C CA . HIS A 1 86 ? -49.797 20.149 36.892 1.00 53.66 86 HIS A CA 1
ATOM 653 C C . HIS A 1 86 ? -48.259 20.160 36.806 1.00 53.66 86 HIS A C 1
ATOM 655 O O . HIS A 1 86 ? -47.680 19.224 36.251 1.00 53.66 86 HIS A O 1
ATOM 661 N N . ALA A 1 87 ? -47.577 21.146 37.399 1.00 53.94 87 ALA A N 1
ATOM 662 C CA . ALA A 1 87 ? -46.114 21.170 37.481 1.00 53.94 87 ALA A CA 1
ATOM 663 C C . ALA A 1 87 ? -45.565 20.157 38.508 1.00 53.94 87 ALA A C 1
ATOM 665 O O . ALA A 1 87 ? -44.498 19.573 38.304 1.00 53.94 87 ALA A O 1
ATOM 666 N N . ALA A 1 88 ? -46.314 19.882 39.583 1.00 52.53 88 ALA A N 1
ATOM 667 C CA . ALA A 1 88 ? -45.905 18.943 40.632 1.00 52.53 88 ALA A CA 1
ATOM 668 C C . ALA A 1 88 ? -46.019 17.456 40.229 1.00 52.53 88 ALA A C 1
ATOM 670 O O . ALA A 1 88 ? -45.318 16.612 40.791 1.00 52.53 88 ALA A O 1
ATOM 671 N N . ALA A 1 89 ? -46.855 17.124 39.237 1.00 52.28 89 ALA A N 1
ATOM 672 C CA . ALA A 1 89 ? -47.121 15.741 38.828 1.00 52.28 89 ALA A CA 1
ATOM 673 C C . ALA A 1 89 ? -46.117 15.172 37.806 1.00 52.28 89 ALA A C 1
ATOM 675 O O . ALA A 1 89 ? -46.168 13.983 37.505 1.00 52.28 89 ALA A O 1
ATOM 676 N N . ASN A 1 90 ? -45.176 15.979 37.296 1.00 47.91 90 ASN A N 1
ATOM 677 C CA . ASN A 1 90 ? -44.208 15.538 36.283 1.00 47.91 90 ASN A CA 1
ATOM 678 C C . ASN A 1 90 ? -42.779 15.369 36.827 1.00 47.91 90 ASN A C 1
ATOM 680 O O . ASN A 1 90 ? -41.793 15.537 36.105 1.00 47.91 90 ASN A O 1
ATOM 684 N N . ARG A 1 91 ? -42.646 14.996 38.108 1.00 51.53 91 ARG A N 1
ATOM 685 C CA . ARG A 1 91 ? -41.373 14.510 38.660 1.00 51.53 91 ARG A CA 1
ATOM 686 C C . ARG A 1 91 ? -41.076 13.111 38.117 1.00 51.53 91 ARG A C 1
ATOM 688 O O . ARG A 1 91 ? -41.247 12.106 38.799 1.00 51.53 91 ARG A O 1
ATOM 695 N N . ARG A 1 92 ? -40.587 13.052 36.877 1.00 57.56 92 ARG A N 1
ATOM 696 C CA . ARG A 1 92 ? -39.798 11.908 36.407 1.00 57.56 92 ARG A CA 1
ATOM 697 C C . ARG A 1 92 ? -38.598 11.753 37.353 1.00 57.56 92 ARG A C 1
ATOM 699 O O . ARG A 1 92 ? -37.948 12.766 37.627 1.00 57.56 92 ARG A O 1
ATOM 706 N N . PRO A 1 93 ? -38.273 10.546 37.852 1.00 51.31 93 PRO A N 1
ATOM 707 C CA . PRO A 1 93 ? -37.020 10.356 38.567 1.00 51.31 93 PRO A CA 1
ATOM 708 C C . PRO A 1 93 ? -35.893 10.806 37.638 1.00 51.31 93 PRO A C 1
ATOM 710 O O . PRO A 1 93 ? -35.839 10.404 36.473 1.00 51.31 93 PRO A O 1
ATOM 713 N N . ALA A 1 94 ? -35.042 11.702 38.132 1.00 57.25 94 ALA A N 1
ATOM 714 C CA . ALA A 1 94 ? -33.870 12.152 37.407 1.00 57.25 94 ALA A CA 1
ATOM 715 C C . ALA A 1 94 ? -33.031 10.915 37.076 1.00 57.25 94 ALA A C 1
ATOM 717 O O . ALA A 1 94 ? -32.395 10.332 37.954 1.00 57.25 94 ALA A O 1
ATOM 718 N N . ARG A 1 95 ? -33.058 10.483 35.811 1.00 60.38 95 ARG A N 1
ATOM 719 C CA . ARG A 1 95 ? -32.104 9.491 35.323 1.00 60.38 95 ARG A CA 1
ATOM 720 C C . ARG A 1 95 ? -30.722 10.103 35.576 1.00 60.38 95 ARG A C 1
ATOM 722 O O . ARG A 1 95 ? -30.527 11.258 35.176 1.00 60.38 95 ARG A O 1
ATOM 729 N N . PRO A 1 96 ? -29.794 9.413 36.263 1.00 59.34 96 PRO A N 1
ATOM 730 C CA . PRO A 1 96 ? -28.444 9.929 36.415 1.00 59.34 96 PRO A CA 1
ATOM 731 C C . PRO A 1 96 ? -27.933 10.261 35.015 1.00 59.34 96 PRO A C 1
ATOM 733 O O . PRO A 1 96 ? -28.038 9.436 34.102 1.00 59.34 96 PRO A O 1
ATOM 736 N N . ARG A 1 97 ? -27.486 11.509 34.818 1.00 65.94 97 ARG A N 1
ATOM 737 C CA . ARG A 1 97 ? -26.835 11.895 33.565 1.00 65.94 97 ARG A CA 1
ATOM 738 C C . ARG A 1 97 ? -25.714 10.877 33.346 1.00 65.94 97 ARG A C 1
ATOM 740 O O . ARG A 1 97 ? -24.939 10.679 34.286 1.00 65.94 97 ARG A O 1
ATOM 747 N N . PRO A 1 98 ? -25.636 10.206 32.181 1.00 66.81 98 PRO A N 1
ATOM 748 C CA . PRO A 1 98 ? -24.454 9.420 31.881 1.00 66.81 98 PRO A CA 1
ATOM 749 C C . PRO A 1 98 ? -23.242 10.342 32.065 1.00 66.81 98 PRO A C 1
ATOM 751 O O . PRO A 1 98 ? -23.346 11.536 31.746 1.00 66.81 98 PRO A O 1
ATOM 754 N N . PRO A 1 99 ? -22.141 9.843 32.651 1.00 71.50 99 PRO A N 1
ATOM 755 C CA . PRO A 1 99 ? -20.938 10.646 32.783 1.00 71.50 99 PRO A CA 1
ATOM 756 C C . PRO A 1 99 ? -20.594 11.232 31.407 1.00 71.50 99 PRO A C 1
ATOM 758 O O . PRO A 1 99 ? -20.814 10.553 30.395 1.00 71.50 99 PRO A O 1
ATOM 761 N N . PRO A 1 100 ? -20.117 12.489 31.339 1.00 72.75 100 PRO A N 1
ATOM 762 C CA . PRO A 1 100 ? -19.629 13.032 30.082 1.00 72.75 100 PRO A CA 1
ATOM 763 C C . PRO A 1 100 ? -18.642 12.023 29.477 1.00 72.75 100 PRO A C 1
ATOM 765 O O . PRO A 1 100 ? -17.866 11.428 30.238 1.00 72.75 100 PRO A O 1
ATOM 768 N N . PRO A 1 101 ? -18.692 11.780 28.152 1.00 69.88 101 PRO A N 1
ATOM 769 C CA . PRO A 1 101 ? -17.727 10.901 27.514 1.00 69.88 101 PRO A CA 1
ATOM 770 C C . PRO A 1 101 ? -16.327 11.350 27.942 1.00 69.88 101 PRO A C 1
ATOM 772 O O . PRO A 1 101 ? -16.089 12.564 28.028 1.00 69.88 101 PRO A O 1
ATOM 775 N N . PRO A 1 102 ? -15.426 10.408 28.282 1.00 69.69 102 PRO A N 1
ATOM 776 C CA . PRO A 1 102 ? -14.071 10.768 28.659 1.00 69.69 102 PRO A CA 1
ATOM 777 C C . PRO A 1 102 ? -13.511 11.698 27.578 1.00 69.69 102 PRO A C 1
ATOM 779 O O . PRO A 1 102 ? -13.767 11.457 26.391 1.00 69.69 102 PRO A O 1
ATOM 782 N N . PRO A 1 103 ? -12.802 12.778 27.959 1.00 68.50 103 PRO A N 1
ATOM 783 C CA . PRO A 1 103 ? -12.196 13.659 26.975 1.00 68.50 103 PRO A CA 1
ATOM 784 C C . PRO A 1 103 ? -11.386 12.793 26.008 1.00 68.50 103 PRO A C 1
ATOM 786 O O . PRO A 1 103 ? -10.743 11.843 26.476 1.00 68.50 103 PRO A O 1
ATOM 789 N N . PRO A 1 104 ? -11.425 13.072 24.689 1.00 60.84 104 PRO A N 1
ATOM 790 C CA . PRO A 1 104 ? -10.593 12.349 23.746 1.00 60.84 104 PRO A CA 1
ATOM 791 C C . PRO A 1 104 ? -9.175 12.439 24.288 1.00 60.84 104 PRO A C 1
ATOM 793 O O . PRO A 1 104 ? -8.635 13.538 24.458 1.00 60.84 104 PRO A O 1
ATOM 796 N N . ARG A 1 105 ? -8.621 11.285 24.669 1.00 61.50 105 ARG A N 1
ATOM 797 C CA . ARG A 1 105 ? -7.230 11.201 25.082 1.00 61.50 105 ARG A CA 1
ATOM 798 C C . ARG A 1 105 ? -6.472 11.760 23.891 1.00 61.50 105 ARG A C 1
ATOM 800 O O . ARG A 1 105 ? -6.547 11.217 22.794 1.00 61.50 105 ARG A O 1
ATOM 807 N N . LYS A 1 106 ? -5.854 12.927 24.058 1.00 54.69 106 LYS A N 1
ATOM 808 C CA . LYS A 1 106 ? -4.870 13.386 23.089 1.00 54.69 106 LYS A CA 1
ATOM 809 C C . LYS A 1 106 ? -3.755 12.363 23.220 1.00 54.69 106 LYS A C 1
ATOM 811 O O . LYS A 1 106 ? -3.003 12.430 24.185 1.00 54.69 106 LYS A O 1
ATOM 816 N N . ASP A 1 107 ? -3.740 11.364 22.345 1.00 58.00 107 ASP A N 1
ATOM 817 C CA . ASP A 1 107 ? -2.644 10.409 22.235 1.00 58.00 107 ASP A CA 1
ATO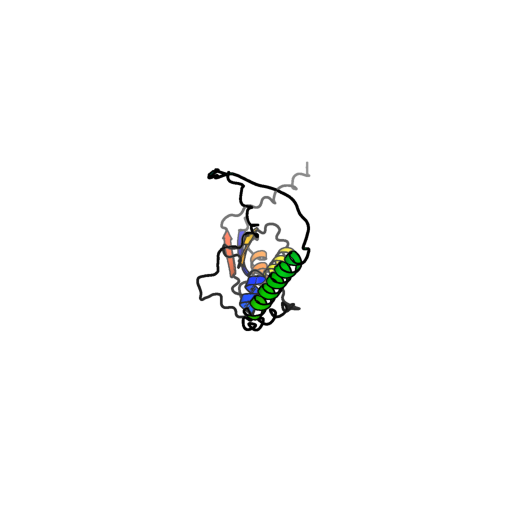M 818 C C . ASP A 1 107 ? -1.405 11.194 21.808 1.00 58.00 107 ASP A C 1
ATOM 820 O O . ASP A 1 107 ? -1.139 11.408 20.623 1.00 58.00 107 ASP A O 1
ATOM 824 N N . VAL A 1 108 ? -0.695 11.730 22.801 1.00 54.72 108 VAL A N 1
ATOM 825 C CA . VAL A 1 108 ? 0.544 12.478 22.620 1.00 54.72 108 VAL A CA 1
ATOM 826 C C . VAL A 1 108 ? 1.613 11.458 22.231 1.00 54.72 108 VAL A C 1
ATOM 828 O O . VAL A 1 108 ? 2.266 10.880 23.091 1.00 54.72 108 VAL A O 1
ATOM 831 N N . GLY A 1 109 ? 1.725 11.177 20.931 1.00 66.25 109 GLY A N 1
ATOM 832 C CA . GLY A 1 109 ? 2.732 10.267 20.373 1.00 66.25 109 GLY A CA 1
ATOM 833 C C . GLY A 1 109 ? 2.228 9.264 19.334 1.00 66.25 109 GLY A C 1
ATOM 834 O O . GLY A 1 109 ? 3.042 8.541 18.770 1.00 66.25 109 GLY A O 1
ATOM 835 N N . PHE A 1 110 ? 0.924 9.207 19.044 1.00 81.50 110 PHE A N 1
ATOM 836 C CA . PHE A 1 110 ? 0.417 8.320 17.995 1.00 81.50 110 PHE A CA 1
ATOM 837 C C . PHE A 1 110 ? 0.641 8.928 16.602 1.00 81.50 110 PHE A C 1
ATOM 839 O O . PHE A 1 110 ? 0.010 9.926 16.247 1.00 81.50 110 PHE A O 1
ATOM 846 N N . 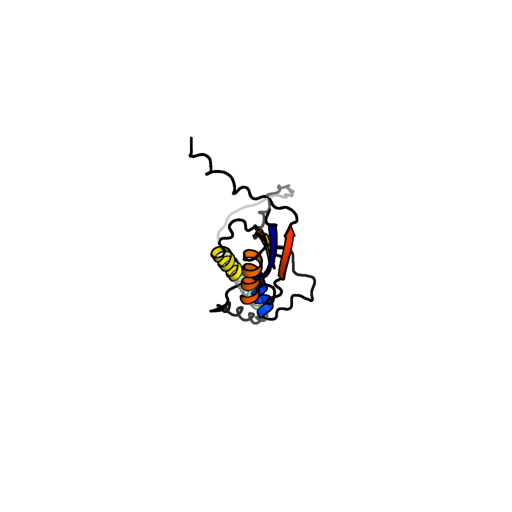VAL A 1 111 ? 1.521 8.305 15.815 1.00 88.75 111 VAL A N 1
ATOM 847 C CA . VAL A 1 111 ? 1.719 8.611 14.392 1.00 88.75 111 VAL A CA 1
ATOM 848 C C . VAL A 1 111 ? 1.062 7.496 13.575 1.00 88.75 111 VAL A C 1
ATOM 850 O O . VAL A 1 111 ? 1.519 6.357 13.676 1.00 88.75 111 VAL A O 1
ATOM 853 N N . PRO A 1 112 ? 0.009 7.791 12.793 1.00 91.62 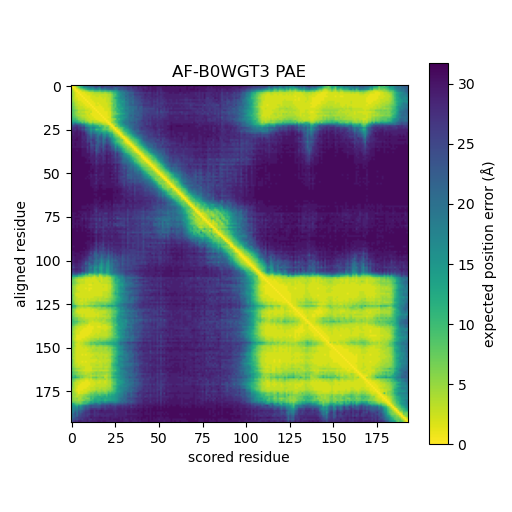112 PRO A N 1
ATOM 854 C CA . PRO A 1 112 ? -0.687 6.769 12.025 1.00 91.62 112 PRO A CA 1
ATOM 855 C C . PRO A 1 112 ? 0.166 6.261 10.859 1.00 91.62 112 PRO A C 1
ATOM 857 O O . PRO A 1 112 ? 0.956 7.009 10.272 1.00 91.62 112 PRO A O 1
ATOM 860 N N . MET A 1 113 ? -0.037 5.003 10.479 1.00 90.81 113 MET A N 1
ATOM 861 C CA . MET A 1 113 ? 0.696 4.335 9.402 1.00 90.81 113 MET A CA 1
ATOM 862 C C . MET A 1 113 ? 0.517 5.024 8.053 1.00 90.81 113 MET A C 1
ATOM 864 O O . MET A 1 113 ? 1.465 5.059 7.276 1.00 90.81 113 MET A O 1
ATOM 868 N N . GLU A 1 114 ? -0.641 5.635 7.792 1.00 92.75 114 GLU A N 1
ATOM 869 C CA . GLU A 1 114 ? -0.857 6.447 6.587 1.00 92.75 114 GLU A CA 1
ATOM 870 C C . GLU A 1 114 ? 0.165 7.594 6.477 1.00 92.75 114 GLU A C 1
ATOM 872 O O . GLU A 1 114 ? 0.685 7.856 5.397 1.00 92.75 114 GLU A O 1
ATOM 877 N N . LYS A 1 115 ? 0.527 8.233 7.601 1.00 93.56 115 LYS A N 1
ATOM 878 C CA . LYS A 1 115 ? 1.529 9.307 7.632 1.00 93.56 115 LYS A CA 1
ATOM 879 C C . LYS A 1 115 ? 2.941 8.766 7.515 1.00 93.56 115 LYS A C 1
ATOM 881 O O . LYS A 1 115 ? 3.768 9.379 6.855 1.00 93.56 115 LYS A O 1
ATOM 886 N N . VAL A 1 116 ? 3.210 7.616 8.127 1.00 93.69 116 VAL A N 1
ATOM 887 C CA . VAL A 1 116 ? 4.501 6.933 7.985 1.00 93.69 116 VAL A CA 1
ATOM 888 C C . VAL A 1 116 ? 4.749 6.547 6.523 1.00 93.69 116 VAL A C 1
ATOM 890 O O . VAL A 1 116 ? 5.845 6.774 6.016 1.00 93.69 116 VAL A O 1
ATOM 893 N N . LEU A 1 117 ? 3.731 6.012 5.841 1.00 94.81 117 LEU A N 1
ATOM 894 C CA . LEU A 1 117 ? 3.802 5.652 4.428 1.00 94.81 117 LEU A CA 1
ATOM 895 C C . LEU A 1 117 ? 3.965 6.892 3.538 1.00 94.81 117 LEU A C 1
ATOM 897 O O . LEU A 1 117 ? 4.853 6.903 2.696 1.00 94.81 117 LEU A O 1
ATOM 901 N N . ASP A 1 118 ? 3.172 7.944 3.754 1.00 94.56 118 ASP A N 1
ATOM 902 C CA . ASP A 1 118 ? 3.271 9.204 2.999 1.00 94.56 118 ASP A CA 1
ATOM 903 C C . ASP A 1 118 ? 4.674 9.835 3.102 1.00 94.56 118 ASP A C 1
ATOM 905 O O . ASP A 1 118 ? 5.282 10.199 2.096 1.00 94.56 118 ASP A O 1
ATOM 909 N N . GLU A 1 119 ? 5.250 9.893 4.306 1.00 95.44 119 GLU A N 1
ATOM 910 C CA . GLU A 1 119 ? 6.609 10.410 4.506 1.00 95.44 119 GLU A CA 1
ATOM 911 C C . GLU A 1 119 ? 7.691 9.508 3.897 1.00 95.44 119 GLU A C 1
ATOM 913 O O . GLU A 1 119 ? 8.707 10.012 3.416 1.00 95.44 119 GLU A O 1
ATOM 918 N N . LEU A 1 120 ? 7.496 8.185 3.888 1.00 94.31 120 LEU A N 1
ATOM 919 C CA . LEU A 1 120 ? 8.413 7.277 3.201 1.00 94.31 120 LEU A CA 1
ATOM 920 C C . LEU A 1 120 ? 8.373 7.494 1.684 1.00 94.31 120 LEU A C 1
ATOM 922 O O . LEU A 1 120 ? 9.426 7.599 1.063 1.00 94.31 120 LEU A O 1
ATOM 926 N N . LEU A 1 121 ? 7.182 7.588 1.093 1.00 94.12 121 LEU A N 1
ATOM 927 C CA . LEU A 1 121 ? 7.020 7.766 -0.352 1.00 94.12 121 LEU A CA 1
ATOM 928 C C . LEU A 1 121 ? 7.635 9.084 -0.836 1.00 94.12 121 LEU A C 1
ATOM 930 O O . LEU A 1 121 ? 8.294 9.100 -1.872 1.00 94.12 121 LEU A O 1
ATOM 934 N N . LYS A 1 122 ? 7.516 10.156 -0.041 1.00 93.94 122 LYS A N 1
ATOM 935 C CA . LYS A 1 122 ? 8.210 11.430 -0.292 1.00 93.94 122 LYS A CA 1
ATOM 936 C C . LYS A 1 122 ? 9.730 11.285 -0.262 1.00 93.94 122 LYS A C 1
ATOM 938 O O . LYS A 1 122 ? 10.405 11.848 -1.112 1.00 93.94 122 LYS A O 1
ATOM 943 N N . LYS A 1 123 ? 10.276 10.538 0.705 1.00 93.69 123 LYS A N 1
ATOM 944 C CA . LYS A 1 123 ? 11.728 10.299 0.816 1.00 93.69 123 LYS A CA 1
ATOM 945 C C . LYS A 1 123 ? 12.286 9.456 -0.324 1.00 93.69 123 LYS A C 1
ATOM 947 O O . LYS A 1 123 ? 13.454 9.604 -0.655 1.00 93.69 123 LYS A O 1
ATOM 952 N N . LEU A 1 124 ? 11.469 8.561 -0.872 1.00 90.88 124 LEU A N 1
ATOM 953 C CA . LEU A 1 124 ? 11.816 7.742 -2.031 1.00 90.88 124 LEU A CA 1
ATOM 954 C C . LEU A 1 124 ? 11.547 8.461 -3.364 1.00 90.88 124 LEU A C 1
ATOM 956 O O . LEU A 1 124 ? 11.767 7.858 -4.408 1.00 90.88 124 LEU A O 1
ATOM 960 N N . GLU A 1 125 ? 11.072 9.713 -3.329 1.00 90.25 125 GLU A N 1
ATOM 961 C CA . GLU A 1 125 ? 10.766 10.538 -4.509 1.00 90.25 125 GLU A CA 1
ATOM 962 C C . GLU A 1 125 ? 9.804 9.850 -5.498 1.00 90.25 125 GLU A C 1
ATOM 964 O O . GLU A 1 125 ? 9.902 9.997 -6.714 1.00 90.25 125 GLU A O 1
ATOM 969 N N . ILE A 1 126 ? 8.839 9.083 -4.978 1.00 90.25 126 ILE A N 1
ATOM 970 C CA . ILE A 1 126 ? 7.849 8.386 -5.807 1.00 90.25 126 ILE A CA 1
ATOM 971 C C . ILE A 1 126 ? 6.692 9.347 -6.092 1.00 90.25 126 ILE A C 1
ATOM 973 O O . ILE A 1 126 ? 5.841 9.582 -5.236 1.00 90.25 126 ILE A O 1
ATOM 977 N N . GLU A 1 127 ? 6.652 9.900 -7.302 1.00 82.00 127 GLU A N 1
ATOM 978 C CA . GLU A 1 127 ? 5.648 10.903 -7.690 1.00 82.00 127 GLU A CA 1
ATOM 979 C C . GLU A 1 127 ? 4.287 10.282 -8.045 1.00 82.00 127 GLU A C 1
ATOM 981 O O . GLU A 1 127 ? 3.231 10.772 -7.641 1.00 82.00 127 GLU A O 1
ATOM 986 N N . HIS A 1 128 ? 4.292 9.172 -8.788 1.00 86.31 128 HIS A N 1
ATOM 987 C CA . HIS A 1 128 ? 3.082 8.549 -9.329 1.00 86.31 128 HIS A CA 1
ATOM 988 C C . HIS A 1 128 ? 2.425 7.576 -8.341 1.00 86.31 128 HIS A C 1
ATOM 990 O O . HIS A 1 128 ? 2.356 6.369 -8.583 1.00 86.31 128 HIS A O 1
ATOM 996 N N . VAL A 1 129 ? 1.923 8.101 -7.222 1.00 94.00 129 VAL A N 1
ATOM 997 C CA . VAL A 1 129 ? 1.228 7.307 -6.199 1.00 94.00 129 VAL A CA 1
ATOM 998 C C . VAL A 1 129 ? -0.282 7.517 -6.268 1.00 94.00 129 VAL A C 1
ATOM 1000 O O . VAL A 1 129 ? -0.780 8.640 -6.206 1.00 94.00 129 VAL A O 1
ATOM 1003 N N . LEU A 1 130 ? -1.029 6.418 -6.314 1.00 94.88 130 LEU A N 1
ATOM 1004 C CA . LEU A 1 130 ? -2.483 6.415 -6.211 1.00 94.88 130 LEU A CA 1
ATOM 1005 C C . LEU A 1 130 ? -2.903 6.038 -4.796 1.00 94.88 130 LEU A C 1
ATOM 1007 O O . LEU A 1 130 ? -2.550 4.968 -4.310 1.00 94.88 130 LEU A O 1
ATOM 1011 N N . TRP A 1 131 ? -3.702 6.897 -4.168 1.00 95.62 131 TRP A N 1
ATOM 1012 C CA . TRP A 1 131 ? -4.328 6.633 -2.876 1.00 95.62 131 TRP A CA 1
ATOM 1013 C C . TRP A 1 131 ? -5.820 6.407 -3.070 1.00 95.62 131 TRP A C 1
ATOM 1015 O O . TRP A 1 131 ? -6.535 7.265 -3.591 1.00 95.62 131 TRP A O 1
ATOM 1025 N N . GLN A 1 132 ? -6.297 5.253 -2.629 1.00 95.19 132 GLN A N 1
ATOM 1026 C CA . GLN A 1 132 ? -7.703 4.881 -2.649 1.00 95.19 132 GLN A CA 1
ATOM 1027 C C . GLN A 1 132 ? -8.127 4.472 -1.245 1.00 95.19 132 GLN A C 1
ATOM 1029 O O . GLN A 1 132 ? -7.319 4.021 -0.439 1.00 95.19 132 GLN A O 1
ATOM 1034 N N . LEU A 1 133 ? -9.401 4.662 -0.932 1.00 94.81 133 LEU A N 1
ATOM 1035 C CA . LEU A 1 133 ?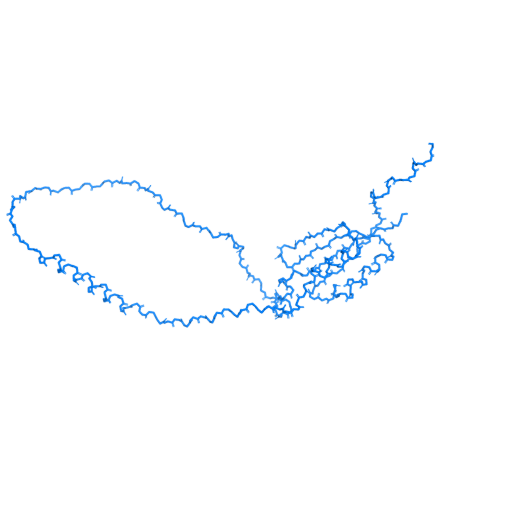 -9.988 4.195 0.314 1.00 94.81 133 LEU A CA 1
ATOM 1036 C C . LEU A 1 133 ? -10.837 2.961 0.010 1.00 94.81 133 LEU A C 1
ATOM 1038 O O . LEU A 1 133 ? -11.492 2.900 -1.034 1.00 94.81 133 LEU A O 1
ATOM 1042 N N . ASP A 1 134 ? -10.815 1.978 0.900 1.00 92.19 134 ASP A N 1
ATOM 1043 C CA . ASP A 1 134 ? -11.674 0.808 0.782 1.00 92.19 134 ASP A CA 1
ATOM 1044 C C . ASP A 1 134 ? -13.161 1.170 0.952 1.00 92.19 134 ASP A C 1
ATOM 1046 O O . ASP A 1 134 ? -13.540 2.258 1.391 1.00 92.19 134 ASP A O 1
ATOM 1050 N N . ARG A 1 135 ? -14.040 0.219 0.620 1.00 91.00 135 ARG A N 1
ATOM 1051 C CA . ARG A 1 135 ? -15.493 0.423 0.710 1.00 91.00 135 ARG A CA 1
ATOM 1052 C C . ARG A 1 135 ? -15.962 0.749 2.134 1.00 91.00 135 ARG A C 1
ATOM 1054 O O . ARG A 1 135 ? -16.982 1.418 2.280 1.00 91.00 135 ARG A O 1
ATOM 1061 N N . ALA A 1 136 ? -15.262 0.254 3.156 1.00 89.19 136 ALA A N 1
ATOM 1062 C CA . ALA A 1 136 ? -15.616 0.474 4.556 1.00 89.19 136 ALA A CA 1
ATOM 1063 C C . ALA A 1 136 ? -15.007 1.760 5.147 1.00 89.19 136 ALA A C 1
ATOM 1065 O O . ALA A 1 136 ? -15.471 2.226 6.185 1.00 89.19 136 ALA A O 1
ATOM 1066 N N . GLY A 1 137 ? -14.006 2.365 4.504 1.00 89.81 137 GLY A N 1
ATOM 1067 C CA . GLY A 1 137 ? -13.284 3.516 5.045 1.00 89.81 137 GLY A CA 1
ATOM 1068 C C . GLY A 1 137 ? -12.236 3.166 6.107 1.00 89.81 137 GLY A C 1
ATOM 1069 O O . GLY A 1 137 ? -11.792 4.037 6.857 1.00 89.81 137 GLY A O 1
ATOM 1070 N N . HIS A 1 138 ? -11.862 1.894 6.208 1.00 92.12 138 HIS A N 1
ATOM 1071 C CA . HIS A 1 138 ? -10.943 1.361 7.207 1.00 92.12 138 HIS A CA 1
ATOM 1072 C C . HIS A 1 138 ? -9.496 1.333 6.720 1.00 92.12 138 HIS A C 1
ATOM 1074 O O . HIS A 1 138 ? -8.584 1.454 7.538 1.00 92.12 138 HIS A O 1
ATOM 1080 N N . TYR A 1 139 ? -9.277 1.212 5.410 1.00 94.56 139 TYR A N 1
ATOM 1081 C CA . TYR A 1 139 ? -7.947 1.039 4.835 1.00 94.56 139 TYR A CA 1
ATOM 1082 C C . TYR A 1 139 ? -7.702 1.984 3.665 1.00 94.56 139 TYR A C 1
ATOM 1084 O O . TYR A 1 139 ? -8.534 2.127 2.769 1.00 94.56 139 TYR A O 1
ATOM 1092 N N . HIS A 1 140 ? -6.507 2.566 3.645 1.00 96.00 140 HIS A N 1
ATOM 1093 C CA . HIS A 1 140 ? -5.929 3.189 2.469 1.00 96.00 140 HIS A CA 1
ATOM 1094 C C . HIS A 1 140 ? -5.208 2.138 1.632 1.00 96.00 140 HIS A C 1
ATOM 1096 O O . HIS A 1 140 ? -4.252 1.511 2.089 1.00 96.00 140 HIS A O 1
ATOM 1102 N N . GLN A 1 141 ? -5.671 1.972 0.401 1.00 95.69 141 GLN A N 1
ATOM 1103 C CA . GLN A 1 141 ? -5.025 1.195 -0.638 1.00 95.69 141 GLN A CA 1
ATOM 1104 C C . GLN A 1 141 ? -4.143 2.129 -1.464 1.00 95.69 141 GLN A C 1
ATOM 1106 O O . GLN A 1 141 ? -4.629 3.056 -2.111 1.00 95.69 141 GLN A O 1
ATOM 1111 N N . VAL A 1 142 ? -2.842 1.892 -1.414 1.00 96.50 142 VAL A N 1
ATOM 1112 C CA . VAL A 1 142 ? -1.821 2.707 -2.058 1.00 96.50 142 VAL A CA 1
ATOM 1113 C C . VAL A 1 142 ? -1.159 1.889 -3.151 1.00 96.50 142 VAL A C 1
ATOM 1115 O O . VAL A 1 142 ? -0.689 0.777 -2.904 1.00 96.50 142 VAL A O 1
ATOM 1118 N N . LEU A 1 143 ? -1.143 2.432 -4.363 1.00 95.88 143 LEU A N 1
ATOM 1119 C CA . LEU A 1 143 ? -0.585 1.776 -5.538 1.00 95.88 143 LEU A CA 1
ATOM 1120 C C . LEU A 1 143 ? 0.457 2.682 -6.188 1.00 95.88 143 LEU A C 1
ATOM 1122 O O . LEU A 1 143 ? 0.170 3.851 -6.441 1.00 95.88 143 LEU A O 1
ATOM 1126 N N . PHE A 1 144 ? 1.641 2.154 -6.484 1.00 94.62 144 PHE A N 1
ATOM 1127 C CA . PHE A 1 144 ? 2.661 2.902 -7.219 1.00 94.62 144 PHE A CA 1
ATOM 1128 C C . PHE A 1 144 ? 3.563 1.974 -8.046 1.00 94.62 144 PHE A C 1
ATOM 1130 O O . PHE A 1 144 ? 3.894 0.870 -7.595 1.00 94.62 144 PHE A O 1
ATOM 1137 N N . PRO A 1 145 ? 3.949 2.385 -9.267 1.00 92.06 145 PRO A N 1
ATOM 1138 C CA . PRO A 1 145 ? 4.931 1.670 -10.067 1.00 92.06 145 PRO A CA 1
ATOM 1139 C C . PRO A 1 145 ? 6.353 1.964 -9.571 1.00 92.06 145 PRO A C 1
ATOM 1141 O O . PRO A 1 145 ? 6.640 3.053 -9.078 1.00 92.06 145 PRO A O 1
ATOM 1144 N N . LEU A 1 146 ? 7.253 0.997 -9.732 1.00 90.69 146 LEU A N 1
ATOM 1145 C CA . LEU A 1 146 ? 8.674 1.148 -9.437 1.00 90.69 146 LEU A CA 1
ATOM 1146 C C . LEU A 1 146 ? 9.520 0.297 -10.395 1.00 90.69 146 LEU A C 1
ATOM 1148 O O . LEU A 1 146 ? 9.068 -0.731 -10.904 1.00 90.69 146 LEU A O 1
ATOM 1152 N N . ALA A 1 147 ? 10.764 0.706 -10.641 1.00 88.00 147 ALA A N 1
ATOM 1153 C CA . ALA A 1 147 ? 11.713 -0.107 -11.395 1.00 88.00 147 ALA A CA 1
ATOM 1154 C C . ALA A 1 147 ? 12.069 -1.399 -10.633 1.00 88.00 147 ALA A C 1
ATOM 1156 O O . ALA A 1 147 ? 12.205 -1.399 -9.406 1.00 88.00 147 ALA A O 1
ATOM 1157 N N . SER A 1 148 ? 12.248 -2.503 -11.363 1.00 87.12 148 SER A N 1
ATOM 1158 C CA . SER A 1 148 ? 12.771 -3.749 -10.783 1.00 87.12 148 SER A CA 1
ATOM 1159 C C . SER A 1 148 ? 14.248 -3.607 -10.397 1.00 87.12 148 SER A C 1
ATOM 1161 O O . SER A 1 148 ? 14.976 -2.813 -10.990 1.00 87.12 148 SER A O 1
ATOM 1163 N N . GLY A 1 149 ? 14.708 -4.435 -9.454 1.00 88.50 149 GLY A N 1
ATOM 1164 C CA . GLY A 1 149 ? 16.094 -4.448 -8.969 1.00 88.50 149 GLY A CA 1
ATOM 1165 C C . GLY A 1 149 ? 16.242 -3.756 -7.615 1.00 88.50 149 GLY A C 1
ATOM 1166 O O . GLY A 1 149 ? 15.350 -3.850 -6.771 1.00 88.50 149 GLY A O 1
ATOM 1167 N N . ASP A 1 150 ? 17.350 -3.043 -7.413 1.00 91.12 150 ASP A N 1
ATOM 1168 C CA . ASP A 1 150 ? 17.692 -2.415 -6.128 1.00 91.12 150 ASP A CA 1
ATOM 1169 C C . ASP A 1 150 ? 16.620 -1.453 -5.568 1.00 91.12 150 ASP A C 1
ATOM 1171 O O . ASP A 1 150 ? 16.381 -1.494 -4.355 1.00 91.12 150 ASP A O 1
ATOM 1175 N N . PRO A 1 151 ? 15.912 -0.632 -6.380 1.00 90.38 151 PRO A N 1
ATOM 1176 C CA . PRO A 1 151 ? 14.839 0.227 -5.869 1.00 90.38 151 PRO A CA 1
ATOM 1177 C C . PRO A 1 151 ? 13.686 -0.568 -5.245 1.00 90.38 151 PRO A C 1
ATOM 1179 O O . PRO A 1 151 ? 13.138 -0.168 -4.214 1.00 90.38 151 PRO A O 1
ATOM 1182 N N . CYS A 1 152 ? 13.342 -1.716 -5.837 1.00 92.56 152 CYS A N 1
ATOM 1183 C CA . CYS A 1 152 ? 12.308 -2.620 -5.336 1.00 92.56 152 CYS A CA 1
ATOM 1184 C C . CYS A 1 152 ? 12.693 -3.203 -3.973 1.00 92.56 152 CYS A C 1
ATOM 1186 O O . CYS A 1 152 ? 11.928 -3.077 -3.015 1.00 92.56 152 CYS A O 1
ATOM 1188 N N . GLU A 1 153 ? 13.892 -3.778 -3.863 1.00 93.81 153 GLU A N 1
ATOM 1189 C CA . GLU A 1 153 ? 14.388 -4.363 -2.610 1.00 93.81 153 GLU A CA 1
ATOM 1190 C C . GLU A 1 153 ? 14.511 -3.306 -1.501 1.00 93.81 153 GLU A C 1
ATOM 1192 O O . GLU A 1 153 ? 14.055 -3.523 -0.377 1.00 93.81 153 GLU A O 1
ATOM 1197 N N . THR A 1 154 ? 15.043 -2.124 -1.831 1.00 94.56 154 THR A N 1
ATOM 1198 C CA . THR A 1 154 ? 15.174 -1.001 -0.886 1.00 94.56 154 THR A CA 1
ATOM 1199 C C . THR A 1 154 ? 13.811 -0.551 -0.364 1.00 94.56 154 THR A C 1
ATOM 1201 O O . THR A 1 154 ? 13.619 -0.412 0.844 1.00 94.56 154 THR A O 1
ATOM 1204 N N . THR A 1 155 ? 12.831 -0.379 -1.255 1.00 94.56 155 THR A N 1
ATOM 1205 C CA . THR A 1 155 ? 11.472 0.036 -0.873 1.00 94.56 155 THR A CA 1
ATOM 1206 C C . THR A 1 155 ? 10.809 -0.999 0.030 1.00 94.56 155 THR A C 1
ATOM 1208 O O . THR A 1 155 ? 10.226 -0.648 1.059 1.00 94.56 155 THR A O 1
ATOM 1211 N N . LEU A 1 156 ? 10.930 -2.285 -0.311 1.00 94.19 156 LEU A N 1
ATOM 1212 C CA . LEU A 1 156 ? 10.388 -3.375 0.496 1.00 94.19 156 LEU A CA 1
ATOM 1213 C C . LEU A 1 156 ? 11.037 -3.419 1.889 1.00 94.19 156 LEU A C 1
ATOM 1215 O O . LEU A 1 156 ? 10.345 -3.598 2.898 1.00 94.19 156 LEU A O 1
ATOM 1219 N N . HIS A 1 157 ? 12.351 -3.202 1.959 1.00 94.88 157 HIS A N 1
ATOM 1220 C CA . HIS A 1 157 ? 13.075 -3.112 3.220 1.00 94.88 157 HIS A CA 1
ATOM 1221 C C . HIS A 1 157 ? 12.540 -1.967 4.088 1.00 94.88 157 HIS A C 1
ATOM 1223 O O . HIS A 1 157 ? 12.106 -2.213 5.213 1.00 94.88 157 HIS A O 1
ATOM 1229 N N . CYS A 1 158 ? 12.452 -0.749 3.547 1.00 94.88 158 CYS A N 1
ATOM 1230 C CA . CYS A 1 158 ? 11.954 0.407 4.292 1.00 94.88 158 CYS A CA 1
ATOM 1231 C C . CYS A 1 158 ? 10.504 0.228 4.771 1.00 94.88 158 CYS A C 1
ATOM 1233 O O . CYS A 1 158 ? 10.196 0.525 5.926 1.00 94.88 158 CYS A O 1
ATOM 1235 N N . LEU A 1 159 ? 9.607 -0.295 3.923 1.00 94.38 159 LEU A N 1
ATOM 1236 C CA . LEU A 1 159 ? 8.218 -0.575 4.310 1.00 94.38 159 LEU A CA 1
ATOM 1237 C C . LEU A 1 159 ? 8.164 -1.535 5.507 1.00 94.38 159 LEU A C 1
ATOM 1239 O O . LEU A 1 159 ? 7.489 -1.269 6.505 1.00 94.38 159 LEU A O 1
ATOM 1243 N N . THR A 1 160 ? 8.909 -2.636 5.427 1.00 92.38 160 THR A N 1
ATOM 1244 C CA . THR A 1 160 ? 8.890 -3.678 6.460 1.00 92.38 160 THR A CA 1
ATOM 1245 C C . THR A 1 160 ? 9.631 -3.294 7.741 1.00 92.38 160 THR A C 1
ATOM 1247 O O . THR A 1 160 ? 9.294 -3.835 8.802 1.00 92.38 160 THR A O 1
ATOM 1250 N N . GLU A 1 161 ? 10.610 -2.390 7.672 1.00 94.19 161 GLU A N 1
ATOM 1251 C CA . GLU A 1 161 ? 11.314 -1.809 8.824 1.00 94.19 161 GLU A CA 1
ATOM 1252 C C . GLU A 1 161 ? 10.411 -0.833 9.591 1.00 94.19 161 GLU A C 1
ATOM 1254 O O . GLU A 1 161 ? 10.320 -0.898 10.817 1.00 94.19 161 GLU A O 1
ATOM 1259 N N . LEU A 1 162 ? 9.631 -0.019 8.873 1.00 90.94 162 LEU A N 1
ATOM 1260 C CA . LEU A 1 162 ? 8.599 0.849 9.457 1.00 90.94 162 LEU A CA 1
ATOM 1261 C C . LEU A 1 162 ? 7.375 0.068 9.979 1.00 90.94 162 LEU A C 1
ATOM 1263 O O . LEU A 1 162 ? 6.479 0.632 10.614 1.00 90.94 162 LEU A O 1
ATOM 1267 N N . GLY A 1 163 ? 7.342 -1.247 9.750 1.00 89.12 163 GLY A N 1
ATOM 1268 C CA . GLY A 1 163 ? 6.299 -2.157 10.218 1.00 89.12 163 GLY A CA 1
ATOM 1269 C C . GLY A 1 163 ? 5.067 -2.228 9.314 1.00 89.12 163 GLY A C 1
ATOM 1270 O O . GLY A 1 163 ? 4.068 -2.837 9.704 1.00 89.12 163 GLY A O 1
ATOM 1271 N N . ILE A 1 164 ? 5.134 -1.655 8.112 1.00 91.50 164 ILE A N 1
ATOM 1272 C CA . ILE A 1 164 ? 4.109 -1.786 7.075 1.00 91.50 164 ILE A CA 1
ATOM 1273 C C . ILE A 1 164 ? 4.192 -3.204 6.493 1.00 91.50 164 ILE A C 1
ATOM 1275 O O . ILE A 1 164 ? 5.269 -3.694 6.156 1.00 91.50 164 ILE A O 1
ATOM 1279 N N . GLY A 1 165 ? 3.060 -3.906 6.457 1.00 86.81 165 GLY A N 1
ATOM 1280 C CA . GLY A 1 165 ? 2.986 -5.337 6.147 1.00 86.81 165 GLY A CA 1
ATOM 1281 C C . GLY A 1 165 ? 3.151 -6.263 7.360 1.00 86.81 165 GLY A C 1
ATOM 1282 O O . GLY A 1 165 ? 3.055 -7.477 7.209 1.00 86.81 165 GLY A O 1
ATOM 1283 N N . LYS A 1 166 ? 3.419 -5.717 8.557 1.00 85.69 166 LYS A N 1
ATOM 1284 C CA . LYS A 1 166 ? 3.605 -6.496 9.801 1.00 85.69 166 LYS A CA 1
ATOM 1285 C C . LYS A 1 166 ? 2.679 -6.060 10.937 1.00 85.69 166 LYS A C 1
ATOM 1287 O O . LYS A 1 166 ? 2.314 -6.878 11.776 1.00 85.69 166 LYS A O 1
ATOM 1292 N N . ARG A 1 167 ? 2.333 -4.772 11.007 1.00 85.50 167 ARG A N 1
ATOM 1293 C CA . ARG A 1 167 ? 1.548 -4.167 12.095 1.00 85.50 167 ARG A CA 1
ATOM 1294 C C . ARG A 1 167 ? 0.141 -3.802 11.633 1.00 85.50 167 ARG A C 1
ATOM 1296 O O . ARG A 1 167 ? -0.067 -3.549 10.448 1.00 85.50 167 ARG A O 1
ATOM 1303 N N . ALA A 1 168 ? -0.793 -3.749 12.586 1.00 80.62 168 ALA A N 1
ATOM 1304 C CA . ALA A 1 168 ? -2.151 -3.216 12.419 1.00 80.62 168 ALA A CA 1
ATOM 1305 C C . ALA A 1 168 ? -2.884 -3.732 11.163 1.00 80.62 168 ALA A C 1
ATOM 1307 O O . ALA A 1 168 ? -3.588 -2.988 10.483 1.00 80.62 168 ALA A O 1
ATOM 1308 N N . ASN A 1 169 ? -2.672 -5.010 10.838 1.00 87.31 169 ASN A N 1
ATOM 1309 C CA . ASN A 1 169 ? -3.265 -5.696 9.689 1.00 87.31 169 ASN A CA 1
ATOM 1310 C C . ASN A 1 169 ? -2.985 -4.997 8.343 1.00 87.31 169 ASN A C 1
ATOM 1312 O O . ASN A 1 169 ? -3.782 -5.091 7.413 1.00 87.31 169 ASN A O 1
ATOM 1316 N N . SER A 1 170 ? -1.860 -4.285 8.242 1.00 92.50 170 SER A N 1
ATOM 1317 C CA . SER A 1 170 ? -1.368 -3.737 6.978 1.00 92.50 170 SER A CA 1
ATOM 1318 C C . SER A 1 170 ? -0.775 -4.836 6.097 1.00 92.50 170 SER A C 1
ATOM 1320 O O . SER A 1 170 ? -0.246 -5.831 6.595 1.00 92.50 170 SER A O 1
ATOM 1322 N N . THR A 1 171 ? -0.827 -4.646 4.781 1.00 94.31 171 THR A N 1
ATOM 1323 C CA . THR A 1 171 ? -0.317 -5.612 3.798 1.00 94.31 171 THR A CA 1
ATOM 1324 C C . THR A 1 171 ? 0.552 -4.922 2.760 1.00 94.31 171 THR A C 1
ATOM 1326 O O . THR A 1 171 ? 0.256 -3.803 2.348 1.00 94.31 171 THR A O 1
ATOM 1329 N N . VAL A 1 172 ? 1.592 -5.608 2.292 1.00 95.56 172 VAL A N 1
ATOM 1330 C CA . VAL A 1 172 ? 2.428 -5.177 1.163 1.00 95.56 172 VAL A CA 1
ATOM 1331 C C . VAL A 1 172 ? 2.446 -6.311 0.149 1.00 95.56 172 VAL A C 1
ATOM 1333 O O . VAL A 1 172 ? 2.773 -7.443 0.493 1.00 95.56 172 VAL A O 1
ATOM 1336 N N . SER A 1 173 ? 2.066 -6.015 -1.086 1.00 94.88 173 SER A N 1
ATOM 1337 C CA . SER A 1 173 ? 2.103 -6.937 -2.218 1.00 94.88 173 SER A CA 1
ATOM 1338 C C . SER A 1 173 ? 2.936 -6.323 -3.334 1.00 94.88 173 SER A C 1
ATOM 1340 O O . SER A 1 173 ? 2.806 -5.135 -3.625 1.00 94.88 173 SER A O 1
ATOM 1342 N N . VAL A 1 174 ? 3.779 -7.137 -3.962 1.00 94.19 174 VAL A N 1
ATOM 1343 C CA . VAL A 1 174 ? 4.605 -6.733 -5.104 1.00 94.19 174 VAL A CA 1
ATOM 1344 C C . VAL A 1 174 ? 4.162 -7.540 -6.312 1.00 94.19 174 VAL A C 1
ATOM 1346 O O . VAL A 1 174 ? 4.132 -8.771 -6.273 1.00 94.19 174 VAL A O 1
ATOM 1349 N N . LEU A 1 175 ? 3.782 -6.840 -7.374 1.00 93.31 175 LEU A N 1
ATOM 1350 C CA . LEU A 1 175 ? 3.277 -7.420 -8.610 1.00 93.31 175 LEU A CA 1
ATOM 1351 C C . LEU A 1 175 ? 4.352 -7.262 -9.694 1.00 93.31 175 LEU A C 1
ATOM 1353 O O . LEU A 1 175 ? 4.620 -6.131 -10.104 1.00 93.31 175 LEU A O 1
ATOM 1357 N N . PRO A 1 176 ? 4.985 -8.351 -10.164 1.00 90.88 176 PRO A N 1
ATOM 1358 C CA . PRO A 1 176 ? 5.958 -8.269 -11.245 1.00 90.88 176 PRO A CA 1
ATOM 1359 C C . PRO A 1 176 ? 5.266 -7.928 -12.569 1.00 90.88 176 PRO A C 1
ATOM 1361 O O . PRO A 1 176 ? 4.249 -8.530 -12.921 1.00 90.88 176 PRO A O 1
ATOM 1364 N N . CYS A 1 177 ? 5.832 -6.995 -13.333 1.00 87.69 177 CYS A N 1
ATOM 1365 C CA . CYS A 1 177 ? 5.343 -6.633 -14.660 1.00 87.69 177 CYS A CA 1
ATOM 1366 C C . CYS A 1 177 ? 6.300 -7.161 -15.732 1.00 87.69 177 CYS A C 1
ATOM 1368 O O . CYS A 1 177 ? 7.475 -6.803 -15.770 1.00 87.69 177 CYS A O 1
ATOM 1370 N N . SER A 1 178 ? 5.790 -7.992 -16.647 1.00 83.88 178 SER A N 1
ATOM 1371 C CA . SER A 1 178 ? 6.587 -8.512 -17.770 1.00 83.88 178 SER A CA 1
ATOM 1372 C C . SER A 1 178 ? 6.988 -7.423 -18.766 1.00 83.88 178 SER A C 1
ATOM 1374 O O . SER A 1 178 ? 8.010 -7.548 -19.435 1.00 83.88 178 SER A O 1
ATOM 1376 N N . VAL A 1 179 ? 6.176 -6.369 -18.876 1.00 80.62 179 VAL A N 1
ATOM 1377 C CA . VAL A 1 179 ? 6.409 -5.220 -19.750 1.00 80.62 179 VAL A CA 1
ATOM 1378 C C . VAL A 1 179 ? 5.964 -3.959 -19.016 1.00 80.62 179 VAL A C 1
ATOM 1380 O O . VAL A 1 179 ? 4.870 -3.919 -18.456 1.00 80.62 179 VAL A O 1
ATOM 1383 N N . SER A 1 180 ? 6.807 -2.935 -19.037 1.00 77.62 180 SER A N 1
ATOM 1384 C CA . SER A 1 180 ? 6.540 -1.608 -18.488 1.00 77.62 180 SER A CA 1
ATOM 1385 C C . SER A 1 180 ? 7.133 -0.568 -19.431 1.00 77.62 180 SER A C 1
ATOM 1387 O O . SER A 1 180 ? 8.257 -0.740 -19.904 1.00 77.62 180 SER A O 1
ATOM 1389 N N . TYR A 1 181 ? 6.376 0.491 -19.700 1.00 79.12 181 TYR A N 1
ATOM 1390 C CA . TYR A 1 181 ? 6.820 1.641 -20.479 1.00 79.12 181 TYR A CA 1
ATOM 1391 C C . TYR A 1 181 ? 6.738 2.867 -19.584 1.00 79.12 181 TYR A C 1
ATOM 1393 O O . TYR A 1 181 ? 5.729 3.059 -18.908 1.00 79.12 181 TYR A O 1
ATOM 1401 N N . ASP A 1 182 ? 7.793 3.668 -19.590 1.00 73.12 182 ASP A N 1
ATOM 1402 C CA . ASP A 1 182 ? 7.818 4.969 -18.941 1.00 73.12 182 ASP A CA 1
ATOM 1403 C C . ASP A 1 182 ? 8.007 6.039 -20.020 1.00 73.12 182 ASP A C 1
ATOM 1405 O O . ASP A 1 182 ? 8.802 5.862 -20.943 1.00 73.12 182 ASP A O 1
ATOM 1409 N N . GLY A 1 183 ? 7.231 7.117 -19.926 1.00 70.44 183 GLY A N 1
ATOM 1410 C CA . GLY A 1 183 ? 7.275 8.246 -20.855 1.00 70.44 183 GLY A CA 1
ATOM 1411 C C . GLY A 1 183 ? 8.390 9.246 -20.544 1.00 70.44 183 GLY A C 1
ATOM 1412 O O . GLY A 1 183 ? 8.497 10.254 -21.231 1.00 70.44 183 GLY A O 1
ATOM 1413 N N . SER A 1 184 ? 9.204 8.993 -19.514 1.00 60.91 184 SER A N 1
ATOM 1414 C CA . SER A 1 184 ? 10.293 9.874 -19.071 1.00 60.91 184 SER A CA 1
ATOM 1415 C C . SER A 1 184 ? 11.562 9.820 -19.942 1.00 60.91 184 SER A C 1
ATOM 1417 O O . SER A 1 184 ? 12.515 10.549 -19.675 1.00 60.91 184 SER A O 1
ATOM 1419 N N . VAL A 1 185 ? 11.587 9.002 -21.004 1.00 56.25 185 VAL A N 1
ATOM 1420 C CA . VAL A 1 185 ? 12.729 8.858 -21.929 1.00 56.25 185 VAL A CA 1
ATOM 1421 C C . VAL A 1 185 ? 12.413 9.485 -23.288 1.00 56.25 185 VAL A C 1
ATOM 1423 O O . VAL A 1 185 ? 12.420 8.808 -24.308 1.00 56.25 185 VAL A O 1
ATOM 1426 N N . GLU A 1 186 ? 12.138 10.782 -23.326 1.00 59.16 186 GLU A N 1
ATOM 1427 C CA . GLU A 1 186 ? 12.287 11.576 -24.548 1.00 59.16 186 GLU A CA 1
ATOM 1428 C C . GLU A 1 186 ? 12.833 12.953 -24.158 1.00 59.16 186 GLU A C 1
ATOM 1430 O O . GLU A 1 186 ? 12.376 13.542 -23.183 1.00 59.16 186 GLU A O 1
ATOM 1435 N N . ILE A 1 187 ? 13.764 13.473 -24.966 1.00 56.38 187 ILE A N 1
ATOM 1436 C CA . ILE A 1 187 ? 14.427 14.789 -24.884 1.00 56.38 187 ILE A CA 1
ATOM 1437 C C . ILE A 1 187 ? 15.767 14.761 -24.119 1.00 56.38 187 ILE A C 1
ATOM 1439 O O . ILE A 1 187 ? 15.799 14.889 -22.903 1.00 56.38 187 ILE A O 1
ATOM 1443 N N . LEU A 1 188 ? 16.872 14.605 -24.869 1.00 57.66 188 LEU A N 1
ATOM 1444 C CA . LEU A 1 188 ? 18.145 15.369 -24.796 1.00 57.66 188 LEU A CA 1
ATOM 1445 C C . LEU A 1 188 ? 19.322 14.672 -25.541 1.00 57.66 188 LEU A C 1
ATOM 1447 O O . LEU A 1 188 ? 20.479 14.840 -25.171 1.00 57.66 188 LEU A O 1
ATOM 1451 N N . GLU A 1 189 ? 19.071 13.934 -26.631 1.00 54.22 189 GLU A N 1
ATOM 1452 C CA . GLU A 1 189 ? 20.131 13.499 -27.572 1.00 54.22 189 GLU A CA 1
ATOM 1453 C C . GLU A 1 189 ? 20.012 14.160 -28.963 1.00 54.22 189 GLU A C 1
ATOM 1455 O O . GLU A 1 189 ? 20.455 13.597 -29.956 1.00 54.22 189 GLU A O 1
ATOM 1460 N N . ASP A 1 190 ? 19.466 15.381 -29.049 1.00 53.84 190 ASP A N 1
ATOM 1461 C CA . ASP A 1 190 ? 19.353 16.138 -30.313 1.00 53.84 190 ASP A CA 1
ATOM 1462 C C . ASP A 1 190 ? 19.970 17.555 -30.247 1.00 53.84 190 ASP A C 1
ATOM 1464 O O . ASP A 1 190 ? 19.503 18.481 -30.907 1.00 53.84 190 ASP A O 1
ATOM 1468 N N . GLU A 1 191 ? 21.054 17.752 -29.486 1.00 61.38 191 GLU A N 1
ATOM 1469 C CA . GLU A 1 191 ? 21.887 18.968 -29.591 1.00 61.38 191 GLU A CA 1
ATOM 1470 C C . GLU A 1 191 ? 23.330 18.629 -29.993 1.00 61.38 191 GLU A C 1
ATOM 1472 O O . GLU A 1 191 ? 24.286 18.933 -29.292 1.00 61.38 191 GLU A O 1
ATOM 1477 N N . TYR A 1 192 ? 23.490 17.970 -31.143 1.00 57.22 192 TYR A N 1
ATOM 1478 C CA . TYR A 1 192 ? 24.723 18.010 -31.941 1.00 57.22 192 TYR A CA 1
ATOM 1479 C C . TYR A 1 192 ? 24.366 17.909 -33.431 1.00 57.22 192 TYR A C 1
ATOM 1481 O O . TYR A 1 192 ? 24.443 16.838 -34.039 1.00 57.22 192 TYR A O 1
ATOM 1489 N N . LYS A 1 193 ? 23.987 19.038 -34.040 1.00 45.97 193 LYS A N 1
ATOM 1490 C CA . LYS A 1 193 ? 24.111 19.228 -35.488 1.00 45.97 193 LYS A CA 1
ATOM 1491 C C . LYS A 1 193 ? 24.322 20.687 -35.863 1.00 45.97 193 LYS A C 1
ATOM 1493 O O . LYS A 1 193 ? 23.594 21.541 -35.318 1.00 45.97 193 LYS A O 1
#

Foldseek 3Di:
DQWKKKKKKKFWDLVLLVCVVVPVPPPDDDDDDDDDDPDDDDDDDDDDDDDDDDDDDDDDDDDDDDDDPPVVVVVVVVVVVVVVVVVVPPPDPPDPDDPDDPDPPPPPDDDGVVNVVVVLCVVLVFDPKDWDADPVNTITIIMGMDGPDPSVVVSVVSCVVSVACNPSPMRMDMGIGPDDDDPPPDDDPPPDD

Mean predicted aligned error: 19.6 Å

pLDDT: mean 70.48, std 20.97, range [31.84, 96.69]

InterPro domains:
  IPR005240 Protein of unknown function DUF389 [PTHR20992] (58-184)

Secondary structure (DSSP, 8-state):
-PPEEEEEEEEE-HHHHHHHHTT---SS-----------PPPPPPPP---------------------THHHHHHHHHHHHHHHHHHGGG----PPPPPPPPP----TT---HHHHHHHHHHHTT----EEEE-TTSSEEEEEEEEESSHHHHHHHHHHHHTTTTTSTT-EEEEEEES----TT--SSS----

Solvent-accessible surface area (backbone atoms only — not comparable to full-atom values): 12761 Å² total; per-residue (Å²): 128,80,39,25,29,37,41,41,36,37,33,28,28,61,70,44,39,51,34,55,75,71,66,56,76,79,89,81,63,89,85,80,80,82,81,84,70,79,88,78,74,83,79,80,85,76,91,77,81,90,77,89,82,88,81,84,83,86,82,88,79,90,80,90,79,86,87,69,90,63,57,66,58,51,53,52,51,53,54,53,53,57,51,55,63,59,60,70,74,67,74,67,78,79,71,78,75,75,75,76,76,76,74,81,76,78,67,87,80,76,76,41,58,53,57,56,49,52,54,48,38,59,74,68,67,59,81,72,63,46,81,42,70,45,97,85,66,43,33,38,42,34,39,35,74,43,57,55,60,69,65,44,56,51,50,54,48,52,42,50,72,77,30,50,47,75,44,79,88,17,40,70,46,79,43,82,33,95,72,66,86,73,88,84,82,70,91,86,90,82,87,84,131